Protein AF-A0A257AXF7-F1 (afdb_monomer)

Foldseek 3Di:
DVCCPPPVLVVLLLVLLLLLLLLVCLVVPPRDSNVSSVVLLVVLVVVVVVPCPPLVVLLVVLVVLLLVLLVVLLVLLVPFQFDPVLCCQCVVCVCVPPDPDPVVVVVVVVVVVVVVSQLPPLCLLVLCLVVDDPSVPVVVCSSVVVSVVVVVSVVSSVVSLSRRDHPVCCVVPVSNPSSLSSLCSRPNDVSSNVVSVSSSSNSSSVSSVSVVSSVSVVVVVVVVD

pLDDT: mean 89.78, std 6.51, range [56.91, 97.56]

Mean predicted aligned error: 4.93 Å

Secondary structure (DSSP, 8-state):
-HHIIIIIIHHHHHHHHHHHHHHHTTTSTT--HHHHHHHHHHHHHHHHHT--TTHHHHHHHHHHHHHHHHHHHHHHHHHH---HHHHHHHHHSTTTT---STHHHHHHHHHHHHHHHHTTTGGGGGGGGGGSSSHHHHHHHHHHHHHHHHHHHHHHHHHHHHHHS-HHHHHT-GGG-HHHHHHHHHH-HHHHHHHHHHHHHHHHHHHHHHHHHHHHHHHHHHHH-

Radius of gyration: 19.52 Å; Cα contacts (8 Å, |Δi|>4): 190; chains: 1; bounding box: 54×38×55 Å

Structure (mmCIF, N/CA/C/O backbone):
data_AF-A0A257AXF7-F1
#
_entry.id   AF-A0A257AXF7-F1
#
loop_
_atom_site.group_PDB
_atom_site.id
_atom_site.type_symbol
_atom_site.label_atom_id
_atom_site.label_alt_id
_atom_site.label_comp_id
_atom_site.label_asym_id
_atom_site.label_entity_id
_atom_site.label_seq_id
_atom_site.pdbx_PDB_ins_code
_atom_site.Cartn_x
_atom_site.Cartn_y
_atom_site.Cartn_z
_atom_site.occupancy
_atom_site.B_iso_or_equiv
_atom_site.auth_seq_id
_atom_site.auth_comp_id
_atom_site.auth_asym_id
_atom_site.auth_atom_id
_atom_site.pdbx_PDB_model_num
ATOM 1 N N . GLY A 1 1 ? 1.039 5.576 23.596 1.00 82.38 1 GLY A N 1
ATOM 2 C CA . GLY A 1 1 ? 0.085 6.699 23.621 1.00 82.38 1 GLY A CA 1
ATOM 3 C C . GLY A 1 1 ? 0.589 7.887 22.827 1.00 82.38 1 GLY A C 1
ATOM 4 O O . GLY A 1 1 ? 0.216 8.027 21.673 1.00 82.38 1 GLY A O 1
ATOM 5 N N . TRP A 1 2 ? 1.477 8.702 23.406 1.00 88.94 2 TRP A N 1
ATOM 6 C CA . TRP A 1 2 ? 1.996 9.937 22.788 1.00 88.94 2 TRP A CA 1
ATOM 7 C C . TRP A 1 2 ? 2.600 9.740 21.386 1.00 88.94 2 TRP A C 1
ATOM 9 O O . TRP A 1 2 ? 2.238 10.454 20.455 1.00 88.94 2 TRP A O 1
ATOM 19 N N . THR A 1 3 ? 3.451 8.722 21.207 1.00 90.44 3 THR A N 1
ATOM 20 C CA . THR A 1 3 ? 4.066 8.397 19.905 1.00 90.44 3 THR A CA 1
ATOM 21 C C . THR A 1 3 ? 3.036 7.988 18.856 1.00 90.44 3 THR A C 1
ATOM 23 O O . THR A 1 3 ? 3.140 8.397 17.703 1.00 90.44 3 THR A O 1
ATOM 26 N N . LEU A 1 4 ? 2.019 7.218 19.255 1.00 88.12 4 LEU A N 1
ATOM 27 C CA . LEU A 1 4 ? 0.922 6.836 18.371 1.00 88.12 4 LEU A CA 1
ATOM 28 C C . LEU A 1 4 ? 0.144 8.072 17.906 1.00 88.12 4 LEU A C 1
ATOM 30 O O . LEU A 1 4 ? -0.093 8.213 16.711 1.00 88.12 4 LEU A O 1
ATOM 34 N N . PHE A 1 5 ? -0.182 8.968 18.842 1.00 87.25 5 PHE A N 1
ATOM 35 C CA . PHE A 1 5 ? -0.957 10.180 18.585 1.00 87.25 5 PHE A CA 1
ATOM 36 C C . PHE A 1 5 ? -0.221 11.172 17.679 1.00 87.25 5 PHE A C 1
ATOM 38 O O . PHE A 1 5 ? -0.734 11.551 16.630 1.00 87.25 5 PHE A O 1
ATOM 45 N N . LEU A 1 6 ? 0.994 11.581 18.048 1.00 89.19 6 LEU A N 1
ATOM 46 C CA . LEU A 1 6 ? 1.674 12.693 17.374 1.00 89.19 6 LEU A CA 1
ATOM 47 C C . LEU A 1 6 ? 2.500 12.279 16.162 1.00 89.19 6 LEU A C 1
ATOM 49 O O . LEU A 1 6 ? 2.723 13.105 15.283 1.00 89.19 6 LEU A O 1
ATOM 53 N N . ILE A 1 7 ? 2.970 11.030 16.116 1.00 90.94 7 ILE A N 1
ATOM 54 C CA . ILE A 1 7 ? 3.952 10.603 15.115 1.00 90.94 7 ILE A CA 1
ATOM 55 C C . ILE A 1 7 ? 3.364 9.523 14.219 1.00 90.94 7 ILE A C 1
ATOM 57 O O . ILE A 1 7 ? 3.182 9.758 13.030 1.00 90.94 7 ILE A O 1
ATOM 61 N N . ILE A 1 8 ? 3.054 8.351 14.777 1.00 90.12 8 ILE A N 1
ATOM 62 C CA . ILE A 1 8 ? 2.765 7.154 13.977 1.00 90.12 8 ILE A CA 1
ATOM 63 C C . ILE A 1 8 ? 1.453 7.333 13.218 1.00 90.12 8 ILE A C 1
ATOM 65 O O . ILE A 1 8 ? 1.443 7.364 11.994 1.00 90.12 8 ILE A O 1
ATOM 69 N N . GLN A 1 9 ? 0.336 7.514 13.923 1.00 89.69 9 GLN A N 1
ATOM 70 C CA . GLN A 1 9 ? -0.961 7.538 13.260 1.00 89.69 9 GLN A CA 1
ATOM 71 C C . GLN A 1 9 ? -1.163 8.808 12.433 1.00 89.69 9 GLN A C 1
ATOM 73 O O . GLN A 1 9 ? -1.628 8.730 11.297 1.00 89.69 9 GLN A O 1
ATOM 78 N N . THR A 1 10 ? -0.777 9.964 12.977 1.00 91.62 10 THR A N 1
ATOM 79 C CA . THR A 1 10 ? -0.854 11.245 12.263 1.00 91.62 10 THR A CA 1
ATOM 80 C C . THR A 1 10 ? 0.030 11.239 11.013 1.00 91.62 10 THR A C 1
ATOM 82 O O . THR A 1 10 ? -0.429 11.626 9.937 1.00 91.62 10 THR A O 1
ATOM 85 N N . GLY A 1 11 ? 1.264 10.737 11.120 1.00 92.88 11 GLY A N 1
ATOM 86 C CA . GLY A 1 11 ? 2.194 10.618 9.998 1.00 92.88 11 GLY A CA 1
ATOM 87 C C . GLY A 1 11 ? 1.699 9.657 8.919 1.00 92.88 11 GLY A C 1
ATOM 88 O O . GLY A 1 11 ? 1.669 10.034 7.747 1.00 92.88 11 GLY A O 1
ATOM 89 N N . THR A 1 12 ? 1.240 8.458 9.293 1.00 92.75 12 THR A N 1
ATOM 90 C CA . THR A 1 12 ? 0.721 7.473 8.330 1.00 92.75 12 THR A CA 1
ATOM 91 C C . THR A 1 12 ? -0.531 7.993 7.619 1.00 92.75 12 THR A C 1
ATOM 93 O O . THR A 1 12 ? -0.619 7.907 6.394 1.00 92.75 12 THR A O 1
ATOM 96 N N . ILE A 1 13 ? -1.471 8.615 8.340 1.00 93.75 13 ILE A N 1
ATOM 97 C CA . ILE A 1 13 ? -2.665 9.231 7.740 1.00 93.75 13 ILE A CA 1
ATOM 98 C C . ILE A 1 13 ? -2.277 10.331 6.738 1.00 93.75 13 ILE A C 1
ATOM 100 O O . ILE A 1 13 ? -2.795 10.349 5.619 1.00 93.75 13 ILE A O 1
ATOM 104 N N . ALA A 1 14 ? -1.345 11.215 7.104 1.00 95.06 14 ALA A N 1
ATOM 105 C CA . ALA A 1 14 ? -0.886 12.287 6.226 1.00 95.06 14 ALA A CA 1
ATOM 106 C C . ALA A 1 14 ? -0.179 11.746 4.972 1.00 95.06 14 ALA A C 1
ATOM 108 O O . ALA A 1 14 ? -0.471 12.192 3.863 1.00 95.06 14 ALA A O 1
ATOM 109 N N . ALA A 1 15 ? 0.702 10.755 5.125 1.00 94.06 15 ALA A N 1
ATOM 110 C CA . ALA A 1 15 ? 1.411 10.130 4.011 1.00 94.06 15 ALA A CA 1
ATOM 111 C C . ALA A 1 15 ? 0.447 9.466 3.012 1.00 94.06 15 ALA A C 1
ATOM 113 O O . ALA A 1 15 ? 0.580 9.651 1.801 1.00 94.06 15 ALA A O 1
ATOM 114 N N . VAL A 1 16 ? -0.573 8.754 3.502 1.00 94.62 16 VAL A N 1
ATOM 115 C CA . VAL A 1 16 ? -1.594 8.131 2.643 1.00 94.62 16 VAL A CA 1
ATOM 116 C C . VAL A 1 16 ? -2.474 9.186 1.954 1.00 94.62 16 VAL A C 1
ATOM 118 O O . VAL A 1 16 ? -2.828 9.013 0.787 1.00 94.62 16 VAL A O 1
ATOM 121 N N . ALA A 1 17 ? -2.785 10.305 2.615 1.00 96.25 17 ALA A N 1
ATOM 122 C CA . ALA A 1 17 ? -3.508 11.417 1.989 1.00 96.25 17 ALA A CA 1
ATOM 123 C C . ALA A 1 17 ? -2.684 12.118 0.890 1.00 96.25 17 ALA A C 1
ATOM 125 O O . ALA A 1 17 ? -3.231 12.503 -0.143 1.00 96.25 17 ALA A O 1
ATOM 126 N N . VAL A 1 18 ? -1.363 12.236 1.061 1.00 95.31 18 VAL A N 1
ATOM 127 C CA . VAL A 1 18 ? -0.462 12.711 -0.005 1.00 95.31 18 VAL A CA 1
ATOM 128 C C . VAL A 1 18 ? -0.439 11.727 -1.172 1.00 95.31 18 VAL A C 1
ATOM 130 O O . VAL A 1 18 ? -0.512 12.155 -2.323 1.00 95.31 18 VAL A O 1
ATOM 133 N N . ALA A 1 19 ? -0.415 10.416 -0.904 1.00 93.50 19 ALA A N 1
ATOM 134 C CA . ALA A 1 19 ? -0.524 9.415 -1.961 1.00 93.50 19 ALA A CA 1
ATOM 135 C C . ALA A 1 19 ? -1.821 9.601 -2.767 1.00 93.50 19 ALA A C 1
ATOM 137 O O . ALA A 1 19 ? -1.757 9.679 -3.991 1.00 93.50 19 ALA A O 1
ATOM 138 N N . PHE A 1 20 ? -2.975 9.783 -2.109 1.00 95.31 20 PHE A N 1
ATOM 139 C CA . PHE A 1 20 ? -4.235 10.109 -2.794 1.00 95.31 20 PHE A CA 1
ATOM 140 C C . PHE A 1 20 ? -4.073 11.296 -3.758 1.00 95.31 20 PHE A C 1
ATOM 142 O O . PHE A 1 20 ? -4.480 11.214 -4.917 1.00 95.31 20 PHE A O 1
ATOM 149 N N . ALA A 1 21 ? -3.435 12.380 -3.307 1.00 95.00 21 ALA A N 1
ATOM 150 C CA . ALA A 1 21 ? -3.223 13.571 -4.124 1.00 95.00 21 ALA A CA 1
ATOM 151 C C . ALA A 1 21 ? -2.294 13.318 -5.331 1.00 95.00 21 ALA A C 1
ATOM 153 O O . ALA A 1 21 ? -2.602 13.762 -6.439 1.00 95.00 21 ALA A O 1
ATOM 154 N N . LYS A 1 22 ? -1.216 12.538 -5.159 1.00 92.38 22 LYS A N 1
ATOM 155 C CA . LYS A 1 22 ? -0.323 12.121 -6.259 1.00 92.38 22 LYS A CA 1
ATOM 156 C C . LYS A 1 22 ? -1.050 11.311 -7.342 1.00 92.38 22 LYS A C 1
ATOM 158 O O . LYS A 1 22 ? -0.727 11.420 -8.529 1.00 92.38 22 LYS A O 1
ATOM 163 N N . PHE A 1 23 ? -2.034 10.493 -6.960 1.00 93.50 23 PHE A N 1
ATOM 164 C CA . PHE A 1 23 ? -2.853 9.742 -7.919 1.00 93.50 23 PHE A CA 1
ATOM 165 C C . PHE A 1 23 ? -3.966 10.593 -8.543 1.00 93.50 23 PHE A C 1
ATOM 167 O O . PHE A 1 23 ? -4.236 10.435 -9.732 1.00 93.50 23 PHE A O 1
ATOM 174 N N . LEU A 1 24 ? -4.529 11.567 -7.815 1.00 94.44 24 LEU A N 1
ATOM 175 C CA . LEU A 1 24 ? -5.458 12.550 -8.389 1.00 94.44 24 LEU A CA 1
ATOM 176 C C . LEU A 1 24 ? -4.817 13.339 -9.540 1.00 94.44 24 LEU A C 1
ATOM 178 O O . LEU A 1 24 ? -5.499 13.662 -10.512 1.00 94.44 24 LEU A O 1
ATOM 182 N N . ALA A 1 25 ? -3.506 13.584 -9.477 1.00 91.62 25 ALA A N 1
ATOM 183 C CA . ALA A 1 25 ? -2.767 14.281 -10.526 1.00 91.62 25 ALA A CA 1
ATOM 184 C C . ALA A 1 25 ? -2.792 13.577 -11.902 1.00 91.62 25 ALA A C 1
ATOM 186 O O . ALA A 1 25 ? -2.462 14.212 -12.900 1.00 91.62 25 ALA A O 1
ATOM 187 N N . VAL A 1 26 ? -3.201 12.298 -11.990 1.00 90.88 26 VAL A N 1
ATOM 188 C CA . VAL A 1 26 ? -3.501 11.640 -13.284 1.00 90.88 26 VAL A CA 1
ATOM 189 C C . VAL A 1 26 ? -4.700 12.292 -13.977 1.00 90.88 26 VAL A C 1
ATOM 191 O O . VAL A 1 26 ? -4.694 12.469 -15.190 1.00 90.88 26 VAL A O 1
ATOM 194 N N . PHE A 1 27 ? -5.728 12.659 -13.212 1.00 93.50 27 PHE A N 1
ATOM 195 C CA . PHE A 1 27 ? -6.973 13.235 -13.728 1.00 93.50 27 PHE A CA 1
ATOM 196 C C . PHE A 1 27 ? -6.948 14.758 -13.761 1.00 93.50 27 PHE A C 1
ATOM 198 O O . PHE A 1 27 ? -7.593 15.374 -14.606 1.00 93.50 27 PHE A O 1
ATOM 205 N N . TRP A 1 28 ? -6.202 15.361 -12.838 1.00 93.75 28 TRP A N 1
ATOM 206 C CA . TRP A 1 28 ? -6.020 16.800 -12.752 1.00 93.75 28 TRP A CA 1
ATOM 207 C C . TRP A 1 28 ? -4.525 17.140 -12.698 1.00 93.75 28 TRP A C 1
ATOM 209 O O . TRP A 1 28 ? -3.967 17.345 -11.615 1.00 93.75 28 TRP A O 1
ATOM 219 N N . PRO A 1 29 ? -3.855 17.208 -13.864 1.00 90.56 29 PRO A N 1
ATOM 220 C CA . PRO A 1 29 ? -2.463 17.631 -13.936 1.00 90.56 29 PRO A CA 1
ATOM 221 C C . PRO A 1 29 ? -2.284 19.021 -13.312 1.00 90.56 29 PRO A C 1
ATOM 223 O O . PRO A 1 29 ? -3.005 19.959 -13.650 1.00 90.56 29 PRO A O 1
ATOM 226 N N . GLY A 1 30 ? -1.336 19.151 -12.382 1.00 88.81 30 GLY A N 1
ATOM 227 C CA . GLY A 1 30 ? -1.092 20.395 -11.642 1.00 88.81 30 GLY A CA 1
ATOM 228 C C . GLY A 1 30 ? -1.929 20.573 -10.370 1.00 88.81 30 GLY A C 1
ATOM 229 O O . GLY A 1 30 ? -1.828 21.622 -9.733 1.00 88.81 30 GLY A O 1
ATOM 230 N N . ALA A 1 31 ? -2.725 19.574 -9.967 1.00 91.19 31 ALA A N 1
ATOM 231 C CA . ALA A 1 31 ? -3.412 19.596 -8.679 1.00 91.19 31 ALA A CA 1
ATOM 232 C C . ALA A 1 31 ? -2.405 19.795 -7.525 1.00 91.19 31 ALA A C 1
ATOM 234 O O . ALA A 1 31 ? -1.414 19.063 -7.436 1.00 91.19 31 ALA A O 1
ATOM 235 N N . PRO A 1 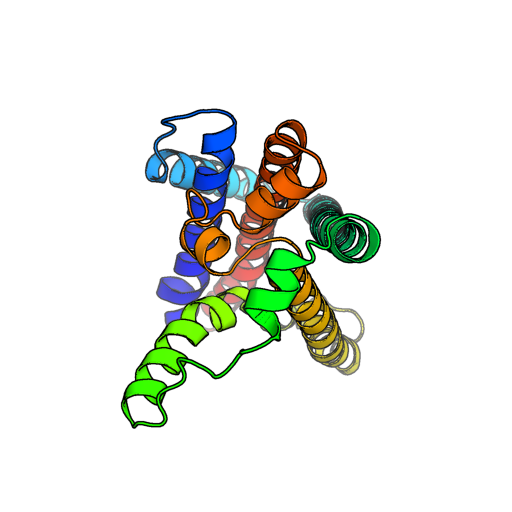32 ? -2.632 20.763 -6.621 1.00 93.62 32 PRO A N 1
ATOM 236 C CA . PRO A 1 32 ? -1.686 21.042 -5.554 1.00 93.62 32 PRO A CA 1
ATOM 237 C C . PRO A 1 32 ? -1.769 19.943 -4.484 1.00 93.62 32 PRO A C 1
ATOM 239 O O . PRO A 1 32 ? -2.764 19.830 -3.767 1.00 93.62 32 PRO A O 1
ATOM 242 N N . GLU A 1 33 ? -0.705 19.142 -4.358 1.00 92.50 33 GLU A N 1
ATOM 243 C CA . GLU A 1 33 ? -0.708 17.918 -3.543 1.00 92.50 33 GLU A CA 1
ATOM 244 C C . GLU A 1 33 ? -1.124 18.155 -2.083 1.00 92.50 33 GLU A C 1
ATOM 246 O O . GLU A 1 33 ? -2.011 17.479 -1.561 1.00 92.50 33 GLU A O 1
ATOM 251 N N . LYS A 1 34 ? -0.512 19.148 -1.418 1.00 94.81 34 LYS A N 1
ATOM 252 C CA . LYS A 1 34 ? -0.760 19.432 0.006 1.00 94.81 34 LYS A CA 1
ATOM 253 C C . LYS A 1 34 ? -2.194 19.924 0.271 1.00 94.81 34 LYS A C 1
ATOM 255 O O . LYS A 1 34 ? -2.843 19.336 1.134 1.00 94.81 34 LYS A O 1
ATOM 260 N N . PRO A 1 35 ? -2.730 20.942 -0.437 1.00 96.81 35 PRO A N 1
ATOM 261 C CA . PRO A 1 35 ? -4.129 21.342 -0.280 1.00 96.81 35 PRO A CA 1
ATOM 262 C C . PRO A 1 35 ? -5.127 20.212 -0.533 1.00 96.81 35 PRO A C 1
ATOM 264 O O . PRO A 1 35 ? -6.084 20.082 0.225 1.00 96.81 35 PRO A O 1
ATOM 267 N N . VAL A 1 36 ? -4.897 19.372 -1.549 1.00 96.88 36 VAL A N 1
ATOM 268 C CA . VAL A 1 36 ? -5.764 18.217 -1.831 1.00 96.88 36 VAL A CA 1
ATOM 269 C C . VAL A 1 36 ? -5.737 17.224 -0.671 1.00 96.88 36 VAL A C 1
ATOM 271 O O . VAL A 1 36 ? -6.796 16.815 -0.196 1.00 96.88 36 VAL A O 1
ATOM 274 N N . ALA A 1 37 ? -4.548 16.871 -0.174 1.00 96.56 37 ALA A N 1
ATOM 275 C CA . ALA A 1 37 ? -4.411 15.978 0.972 1.00 96.56 37 ALA A CA 1
ATOM 276 C C . ALA A 1 37 ? -5.138 16.536 2.210 1.00 96.56 37 ALA A C 1
ATOM 278 O O . ALA A 1 37 ? -5.917 15.824 2.839 1.00 96.56 37 ALA A O 1
ATOM 279 N N . ILE A 1 38 ? -4.959 17.827 2.519 1.00 96.94 38 ILE A N 1
ATOM 280 C CA . ILE A 1 38 ? -5.648 18.502 3.632 1.00 96.94 38 ILE A CA 1
ATOM 281 C C . ILE A 1 38 ? -7.168 18.464 3.441 1.00 96.94 38 ILE A C 1
ATOM 283 O O . ILE A 1 38 ? -7.890 18.142 4.383 1.00 96.94 38 ILE A O 1
ATOM 287 N N . ALA A 1 39 ? -7.663 18.746 2.234 1.00 96.56 39 ALA A N 1
ATOM 288 C CA . ALA A 1 39 ? -9.092 18.727 1.939 1.00 96.56 39 ALA A CA 1
ATOM 289 C C . ALA A 1 39 ? -9.710 17.339 2.173 1.00 96.56 39 ALA A C 1
ATOM 291 O O . ALA A 1 39 ? -10.776 17.242 2.778 1.00 96.56 39 ALA A O 1
ATOM 292 N N . VAL A 1 40 ? -9.022 16.266 1.765 1.00 94.81 40 VAL A N 1
ATOM 293 C CA . VAL A 1 40 ? -9.455 14.881 2.024 1.00 94.81 40 VAL A CA 1
ATOM 294 C C . VAL A 1 40 ? -9.522 14.592 3.522 1.00 94.81 40 VAL A C 1
ATOM 296 O O . VAL A 1 40 ? -10.507 14.020 3.988 1.00 94.81 40 VAL A O 1
ATOM 299 N N . LEU A 1 41 ? -8.511 15.013 4.288 1.00 94.88 41 LEU A N 1
ATOM 300 C CA . LEU A 1 41 ? -8.485 14.820 5.740 1.00 94.88 41 LEU A CA 1
ATOM 301 C C . LEU A 1 41 ? -9.621 15.572 6.440 1.00 94.88 41 LEU A C 1
ATOM 303 O O . LEU A 1 41 ? -10.308 14.991 7.277 1.00 94.88 41 LEU A O 1
ATOM 307 N N . VAL A 1 42 ? -9.855 16.836 6.077 1.00 95.12 42 VAL A N 1
ATOM 308 C CA . VAL A 1 42 ? -10.943 17.654 6.636 1.00 95.12 42 VAL A CA 1
ATOM 309 C C . VAL A 1 42 ? -12.306 17.062 6.286 1.00 95.12 42 VAL A C 1
ATOM 311 O O . VAL A 1 42 ? -13.164 16.951 7.161 1.00 95.12 42 VAL A O 1
ATOM 314 N N . LEU A 1 43 ? -12.499 16.634 5.035 1.00 92.25 43 LEU A N 1
ATOM 315 C CA . LEU A 1 43 ? -13.728 15.980 4.593 1.00 92.25 43 LEU A CA 1
ATOM 316 C C . LEU A 1 43 ? -13.995 14.710 5.403 1.00 92.25 43 LEU A C 1
ATOM 318 O O . LEU A 1 43 ? -15.089 14.541 5.938 1.00 92.25 43 LEU A O 1
ATOM 322 N N . LEU A 1 44 ? -12.999 13.830 5.525 1.00 89.75 44 LEU A N 1
ATOM 323 C CA . LEU A 1 44 ? -13.139 12.587 6.278 1.00 89.75 44 LEU A CA 1
ATOM 324 C C . LEU A 1 44 ? -13.368 12.845 7.766 1.00 89.75 44 LEU A C 1
ATOM 326 O O . LEU A 1 44 ? -14.211 12.180 8.362 1.00 89.75 44 LEU A O 1
ATOM 330 N N . ALA A 1 45 ? -12.682 13.817 8.367 1.00 89.56 45 ALA A N 1
ATOM 331 C CA . ALA A 1 45 ? -12.924 14.204 9.753 1.00 89.56 45 ALA A CA 1
ATOM 332 C C . ALA A 1 45 ? -14.369 14.691 9.951 1.00 89.56 45 ALA A C 1
ATOM 334 O O . ALA A 1 45 ? -15.057 14.244 10.871 1.00 89.56 45 ALA A O 1
ATOM 335 N N . TRP A 1 46 ? -14.860 15.542 9.046 1.00 89.50 46 TRP A N 1
ATOM 336 C CA . TRP A 1 46 ? -16.232 16.038 9.075 1.00 89.50 46 TRP A CA 1
ATOM 337 C C . TRP A 1 46 ? -17.255 14.904 8.935 1.00 89.50 46 TRP A C 1
ATOM 339 O O . TRP A 1 46 ? -18.148 14.789 9.775 1.00 89.50 46 TRP A O 1
ATOM 349 N N . VAL A 1 47 ? -17.099 14.016 7.945 1.00 85.94 47 VAL A N 1
ATOM 350 C CA . VAL A 1 47 ? -17.985 12.851 7.756 1.00 85.94 47 VAL A CA 1
ATOM 351 C C . VAL A 1 47 ? -17.986 11.963 9.002 1.00 85.94 47 VAL A C 1
ATOM 353 O O . VAL A 1 47 ? -19.053 11.614 9.508 1.00 85.94 47 VAL A O 1
ATOM 356 N N . ASN A 1 48 ? -16.806 11.643 9.539 1.00 85.62 48 ASN A N 1
ATOM 357 C CA . ASN A 1 48 ? -16.685 10.755 10.693 1.00 85.62 48 ASN A CA 1
ATOM 358 C C . ASN A 1 48 ? -17.285 11.353 11.977 1.00 85.62 48 ASN A C 1
ATOM 360 O O . ASN A 1 48 ? -17.841 10.615 12.791 1.00 85.62 48 ASN A O 1
ATOM 364 N N . SER A 1 49 ? -17.258 12.680 12.140 1.00 84.44 49 SER A N 1
ATOM 365 C CA . SER A 1 49 ? -17.862 13.358 13.298 1.00 84.44 49 SER A CA 1
ATOM 366 C C . SER A 1 49 ? -19.396 13.330 13.329 1.00 84.44 49 SER A C 1
ATOM 368 O O . SER A 1 49 ? -19.982 13.510 14.394 1.00 84.44 49 SER A O 1
ATOM 370 N N . ARG A 1 50 ? -20.068 13.067 12.198 1.00 80.44 50 ARG A N 1
ATOM 371 C CA . ARG A 1 50 ? -21.542 13.001 12.119 1.00 80.44 50 ARG A CA 1
ATOM 372 C C . ARG A 1 50 ? -22.137 11.622 12.422 1.00 80.44 50 ARG A C 1
ATOM 374 O O . ARG A 1 50 ? -23.351 11.458 12.347 1.00 80.44 50 ARG A O 1
ATOM 381 N N . GLY A 1 51 ? -21.303 10.661 12.819 1.00 67.50 51 GLY A N 1
ATOM 382 C CA . GLY A 1 51 ? -21.723 9.317 13.207 1.00 67.50 51 GLY A CA 1
ATOM 383 C C . GLY A 1 51 ? -21.801 8.374 12.010 1.00 67.50 51 GLY A C 1
ATOM 384 O O . GLY A 1 51 ? -22.671 8.490 11.150 1.00 67.50 51 GLY A O 1
ATOM 385 N N . VAL A 1 52 ? -20.894 7.398 11.965 1.00 61.31 52 VAL A N 1
ATOM 386 C CA . VAL A 1 52 ? -20.788 6.454 10.846 1.00 61.31 52 VAL A CA 1
ATOM 387 C C . VAL A 1 52 ? -21.344 5.098 11.269 1.00 61.31 52 VAL A C 1
ATOM 389 O O . VAL A 1 52 ? -20.610 4.209 11.695 1.00 61.31 52 VAL A O 1
ATOM 392 N N . ARG A 1 53 ? -22.666 4.931 11.150 1.00 56.91 53 ARG A N 1
ATOM 393 C CA . ARG A 1 53 ? -23.332 3.627 11.338 1.00 56.91 53 ARG A CA 1
ATOM 394 C C . ARG A 1 53 ? -22.968 2.613 10.237 1.00 56.91 53 ARG A C 1
ATOM 396 O O . ARG A 1 53 ? -22.996 1.417 10.487 1.00 56.91 53 ARG A O 1
ATOM 403 N N . GLU A 1 54 ? -22.535 3.095 9.071 1.00 59.41 54 GLU A N 1
ATOM 404 C CA . GLU A 1 54 ? -22.264 2.301 7.856 1.00 59.41 54 GLU A CA 1
ATOM 405 C C . GLU A 1 54 ? -20.771 1.973 7.622 1.00 59.41 54 GLU A C 1
ATOM 407 O O . GLU A 1 54 ? -20.382 1.464 6.568 1.00 59.41 54 GLU A O 1
ATOM 412 N N . GLY A 1 55 ? -19.896 2.265 8.592 1.00 64.31 55 GLY A N 1
ATOM 413 C CA . GLY A 1 55 ? -18.443 2.272 8.373 1.00 64.31 55 GLY A CA 1
ATOM 414 C C . GLY A 1 55 ? -17.863 0.901 8.019 1.00 64.31 55 GLY A C 1
ATOM 415 O O . GLY A 1 55 ? -16.960 0.809 7.191 1.00 64.31 55 GLY A O 1
ATOM 416 N N . ALA A 1 56 ? -18.410 -0.175 8.592 1.00 68.25 56 ALA A N 1
ATOM 417 C CA . ALA A 1 56 ? -17.914 -1.534 8.375 1.00 68.25 56 ALA A CA 1
ATOM 418 C C . ALA A 1 56 ? -18.187 -2.052 6.952 1.00 68.25 56 ALA A C 1
ATOM 420 O O . ALA A 1 56 ? -17.308 -2.657 6.340 1.00 68.25 56 ALA A O 1
ATOM 421 N N . ALA A 1 57 ? -19.379 -1.793 6.401 1.00 69.81 57 ALA A N 1
ATOM 422 C CA . ALA A 1 57 ? -19.737 -2.230 5.051 1.00 69.81 57 ALA A CA 1
ATOM 423 C C . ALA A 1 57 ? -18.881 -1.515 3.999 1.00 69.81 57 ALA A C 1
ATOM 425 O O . ALA A 1 57 ? -18.267 -2.157 3.146 1.00 69.81 57 ALA A O 1
ATOM 426 N N . VAL A 1 58 ? -18.761 -0.192 4.127 1.00 73.75 58 VAL A N 1
ATOM 427 C CA . VAL A 1 58 ? -17.930 0.641 3.250 1.00 73.75 58 VAL A CA 1
ATOM 428 C C . VAL A 1 58 ? -16.457 0.216 3.324 1.00 73.75 58 VAL A C 1
ATOM 430 O O . VAL A 1 58 ? -15.813 0.023 2.292 1.00 73.75 58 VAL A O 1
ATOM 433 N N . GLN A 1 59 ? -15.931 -0.021 4.530 1.00 77.25 59 GLN A N 1
ATOM 434 C CA . GLN A 1 59 ? -14.553 -0.477 4.720 1.00 77.25 59 GLN A CA 1
ATOM 435 C C . GLN A 1 59 ? -14.294 -1.850 4.087 1.00 77.25 59 GLN A C 1
ATOM 437 O O . GLN A 1 59 ? -13.236 -2.058 3.483 1.00 77.25 59 GLN A O 1
ATOM 442 N N . ASN A 1 60 ? -15.245 -2.781 4.198 1.00 80.94 60 ASN A N 1
ATOM 443 C CA . ASN A 1 60 ? -15.129 -4.106 3.594 1.00 80.94 60 ASN A CA 1
ATOM 444 C C . ASN A 1 60 ? -15.102 -4.018 2.069 1.00 80.94 60 ASN A C 1
ATOM 446 O O . ASN A 1 60 ? -14.237 -4.631 1.446 1.00 80.94 60 ASN A O 1
ATOM 450 N N . VAL A 1 61 ? -15.982 -3.206 1.472 1.00 82.06 61 VAL A N 1
ATOM 451 C CA . VAL A 1 61 ? -15.992 -2.977 0.020 1.00 82.06 61 VAL A CA 1
ATOM 452 C C . VAL A 1 61 ? -14.657 -2.395 -0.440 1.00 82.06 61 VAL A C 1
ATOM 454 O O . VAL A 1 61 ? -14.049 -2.936 -1.360 1.00 82.06 61 VAL A O 1
ATOM 457 N N . PHE A 1 62 ? -14.141 -1.360 0.231 1.00 82.12 62 PHE A N 1
ATOM 458 C CA . PHE A 1 62 ? -12.838 -0.782 -0.116 1.00 82.12 62 PHE A CA 1
ATOM 459 C C . PHE A 1 62 ? -11.686 -1.773 0.039 1.00 82.12 62 PHE A C 1
ATOM 461 O O . PHE A 1 62 ? -10.761 -1.769 -0.772 1.00 82.12 62 PHE A O 1
ATOM 468 N N . THR A 1 63 ? -11.738 -2.636 1.054 1.00 85.12 63 THR A N 1
ATOM 469 C CA . THR A 1 63 ? -10.700 -3.643 1.295 1.00 85.12 63 THR A CA 1
ATOM 470 C C . THR A 1 63 ? -10.704 -4.723 0.224 1.00 85.12 63 THR A C 1
ATOM 472 O O . THR A 1 63 ? -9.656 -5.020 -0.343 1.00 85.12 63 THR A O 1
ATOM 475 N N . LEU A 1 64 ? -11.876 -5.251 -0.122 1.00 87.50 64 LEU A N 1
ATOM 476 C CA . LEU A 1 64 ? -12.000 -6.228 -1.198 1.00 87.50 64 LEU A CA 1
ATOM 477 C C . LEU A 1 64 ? -11.613 -5.624 -2.550 1.00 87.50 64 LEU A C 1
ATOM 479 O O . LEU A 1 64 ? -10.861 -6.247 -3.293 1.00 87.50 64 LEU A O 1
ATOM 483 N N . ALA A 1 65 ? -12.057 -4.399 -2.844 1.00 86.25 65 ALA A N 1
ATOM 484 C CA . ALA A 1 65 ? -11.754 -3.720 -4.099 1.00 86.25 65 ALA A CA 1
ATOM 485 C C . ALA A 1 65 ? -10.246 -3.500 -4.294 1.00 86.25 65 ALA A C 1
ATOM 487 O O . ALA A 1 65 ? -9.714 -3.842 -5.349 1.00 86.25 65 ALA A O 1
ATOM 488 N N . LYS A 1 66 ? -9.532 -2.984 -3.280 1.00 86.94 66 LYS A N 1
ATOM 489 C CA . LYS A 1 66 ? -8.081 -2.747 -3.397 1.00 86.94 66 LYS A CA 1
ATOM 490 C C . LYS A 1 66 ? -7.283 -4.046 -3.505 1.00 86.94 66 LYS A C 1
ATOM 492 O O . LYS A 1 66 ? -6.347 -4.117 -4.298 1.00 86.94 66 LYS A O 1
ATOM 497 N N . THR A 1 67 ? -7.670 -5.084 -2.761 1.00 90.81 67 THR A N 1
ATOM 498 C CA . THR A 1 67 ? -7.012 -6.393 -2.844 1.00 90.81 67 THR A CA 1
ATOM 499 C C . THR A 1 67 ? -7.272 -7.046 -4.198 1.00 90.81 67 THR A C 1
ATOM 501 O O . THR A 1 67 ? -6.338 -7.554 -4.809 1.00 90.81 67 THR A O 1
ATOM 504 N N . ALA A 1 68 ? -8.500 -6.973 -4.718 1.00 91.31 68 ALA A N 1
ATOM 505 C CA . ALA A 1 68 ? -8.835 -7.480 -6.046 1.00 91.31 68 ALA A CA 1
ATOM 506 C C . ALA A 1 68 ? -8.086 -6.734 -7.159 1.00 91.31 68 ALA A C 1
ATOM 508 O O . ALA A 1 68 ? -7.573 -7.377 -8.069 1.00 91.31 68 ALA A O 1
ATOM 509 N N . ALA A 1 69 ? -7.963 -5.405 -7.074 1.00 90.88 69 ALA A N 1
ATOM 510 C CA . ALA A 1 69 ? -7.192 -4.617 -8.036 1.00 90.88 69 ALA A CA 1
ATOM 511 C C . ALA A 1 69 ? -5.712 -5.038 -8.063 1.00 90.88 69 ALA A C 1
ATOM 513 O O . ALA A 1 69 ? -5.138 -5.219 -9.137 1.00 90.88 69 ALA A O 1
ATOM 514 N N . LEU A 1 70 ? -5.110 -5.255 -6.888 1.00 92.62 70 LEU A N 1
ATOM 515 C CA . LEU A 1 70 ? -3.717 -5.687 -6.782 1.00 92.62 70 LEU A CA 1
ATOM 516 C C . LEU A 1 70 ? -3.519 -7.129 -7.270 1.00 92.62 70 LEU A C 1
ATOM 518 O O . LEU A 1 70 ? -2.588 -7.394 -8.024 1.00 92.62 70 LEU A O 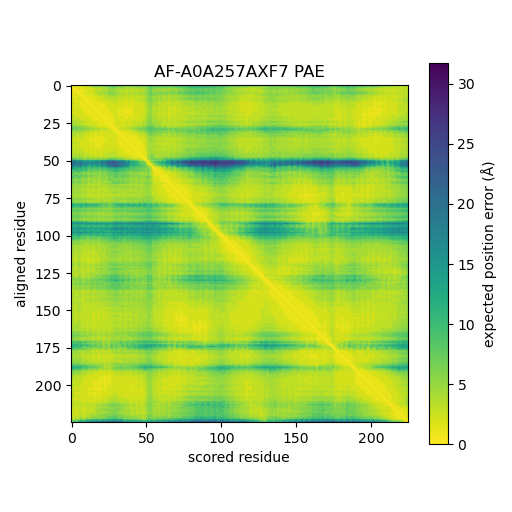1
ATOM 522 N N . LEU A 1 71 ? -4.416 -8.050 -6.905 1.00 95.19 71 LEU A N 1
ATOM 523 C CA . LEU A 1 71 ? -4.399 -9.422 -7.421 1.00 95.19 71 LEU A CA 1
ATOM 524 C C . LEU A 1 71 ? -4.597 -9.454 -8.941 1.00 95.19 71 LEU A C 1
ATOM 526 O O . LEU A 1 71 ? -3.898 -10.191 -9.628 1.00 95.19 71 LEU A O 1
ATOM 530 N N . GLY A 1 72 ? -5.494 -8.625 -9.477 1.00 93.94 72 GLY A N 1
ATOM 531 C CA . GLY A 1 72 ? -5.692 -8.469 -10.915 1.00 93.94 72 GLY A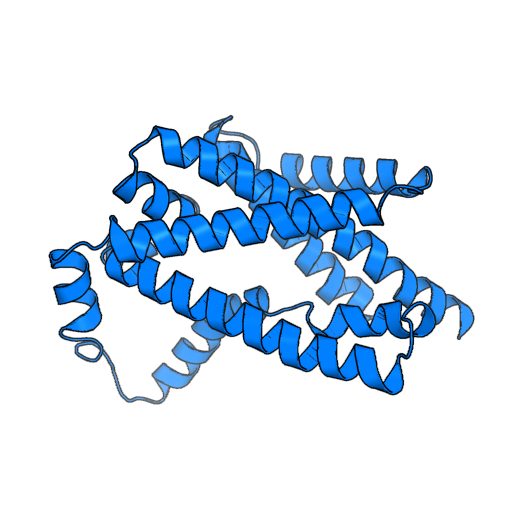 CA 1
ATOM 532 C C . GLY A 1 72 ? -4.418 -8.007 -11.617 1.00 93.94 72 GLY A C 1
ATOM 533 O O . GLY A 1 72 ? -4.015 -8.617 -12.603 1.00 93.94 72 GLY A O 1
ATOM 534 N N . LEU A 1 73 ? -3.734 -6.994 -11.074 1.00 94.00 73 LEU A N 1
ATOM 535 C CA . LEU A 1 73 ? -2.441 -6.538 -11.593 1.00 94.00 73 LEU A CA 1
ATOM 536 C C . LEU A 1 73 ? -1.384 -7.651 -11.561 1.00 94.00 73 LEU A C 1
ATOM 538 O O . LEU A 1 73 ? -0.657 -7.825 -12.536 1.00 94.00 73 LEU A O 1
ATOM 542 N N . ILE A 1 74 ? -1.322 -8.422 -10.470 1.00 96.62 74 ILE A N 1
ATOM 543 C CA . ILE A 1 74 ? -0.392 -9.551 -10.335 1.00 96.62 74 ILE A CA 1
ATOM 544 C C . ILE A 1 74 ? -0.667 -10.608 -11.410 1.00 96.62 74 ILE A C 1
ATOM 546 O O . ILE A 1 74 ? 0.249 -11.021 -12.117 1.00 96.62 74 ILE A O 1
ATOM 550 N N . LEU A 1 75 ? -1.925 -11.026 -11.566 1.00 96.19 75 LEU A N 1
ATOM 551 C CA . LEU A 1 75 ? -2.313 -12.035 -12.552 1.00 96.19 75 LEU A CA 1
ATOM 552 C C . LEU A 1 75 ? -2.030 -11.558 -13.980 1.00 96.19 75 LEU A C 1
ATOM 554 O O . LEU A 1 75 ? -1.442 -12.298 -14.767 1.00 96.19 75 LEU A O 1
ATOM 558 N N . LEU A 1 76 ? -2.378 -10.310 -14.302 1.00 94.44 76 LEU A N 1
ATOM 559 C CA . LEU A 1 76 ? -2.064 -9.708 -15.598 1.00 94.44 76 LEU A CA 1
ATOM 560 C C . LEU A 1 76 ? -0.555 -9.675 -15.851 1.00 94.44 76 LEU A C 1
ATOM 562 O O . LEU A 1 76 ? -0.113 -10.024 -16.940 1.00 94.44 76 LEU A O 1
ATOM 566 N N . GLY A 1 77 ? 0.241 -9.322 -14.844 1.00 94.31 77 GLY A N 1
ATOM 567 C CA . GLY A 1 77 ? 1.697 -9.331 -14.931 1.00 94.31 77 GLY A CA 1
ATOM 568 C C . GLY A 1 77 ? 2.287 -10.714 -15.194 1.00 94.31 77 GLY A C 1
ATOM 569 O O . GLY A 1 77 ? 3.134 -10.858 -16.073 1.00 94.31 77 GLY A O 1
ATOM 570 N N . ILE A 1 78 ? 1.812 -11.737 -14.475 1.00 94.38 78 ILE A N 1
ATOM 571 C CA . ILE A 1 78 ? 2.287 -13.122 -14.613 1.00 94.38 78 ILE A CA 1
ATOM 572 C C . ILE A 1 78 ? 1.934 -13.700 -15.988 1.00 94.38 78 ILE A C 1
ATOM 574 O O . ILE A 1 78 ? 2.790 -14.314 -16.623 1.00 94.38 78 ILE A O 1
ATOM 578 N N . PHE A 1 79 ? 0.690 -13.522 -16.440 1.00 93.94 79 PHE A N 1
ATOM 579 C CA . PHE A 1 79 ? 0.175 -14.215 -17.627 1.00 93.94 79 PHE A CA 1
ATOM 580 C C . PHE A 1 79 ? 0.252 -13.405 -18.924 1.00 93.94 79 PHE A C 1
ATOM 582 O O . PHE A 1 79 ? 0.222 -14.001 -19.997 1.00 93.94 79 PHE A O 1
ATOM 589 N N . GLY A 1 80 ? 0.344 -12.076 -18.853 1.00 88.50 80 GLY A N 1
ATOM 590 C CA . GLY A 1 80 ? 0.292 -11.211 -20.038 1.00 88.50 80 GLY A CA 1
ATOM 591 C C . GLY A 1 80 ? 1.266 -10.034 -20.041 1.00 88.50 80 GLY A C 1
ATOM 592 O O . GLY A 1 80 ? 1.408 -9.388 -21.071 1.00 88.50 80 GLY A O 1
ATOM 593 N N . GLY A 1 81 ? 1.940 -9.746 -18.925 1.00 89.75 81 GLY A N 1
ATOM 594 C CA . GLY A 1 81 ? 2.810 -8.576 -18.791 1.00 89.75 81 GLY A CA 1
ATOM 595 C C . GLY A 1 81 ? 4.307 -8.860 -18.843 1.00 89.75 81 GLY A C 1
ATOM 596 O O . GLY A 1 81 ? 5.104 -7.926 -18.793 1.00 89.75 81 GLY A O 1
ATOM 597 N N . ARG A 1 82 ? 4.711 -10.132 -18.904 1.00 93.12 82 ARG A N 1
ATOM 598 C CA . ARG A 1 82 ? 6.120 -10.515 -18.800 1.00 93.12 82 ARG A CA 1
ATOM 599 C C . ARG A 1 82 ? 6.923 -9.977 -19.985 1.00 93.12 82 ARG A C 1
ATOM 601 O O . ARG A 1 82 ? 6.700 -10.364 -21.128 1.00 93.12 82 ARG A O 1
ATOM 608 N N . ASN A 1 83 ? 7.910 -9.143 -19.686 1.00 94.00 83 ASN A N 1
ATOM 609 C CA . ASN A 1 83 ? 8.834 -8.581 -20.656 1.00 94.00 83 ASN A CA 1
ATOM 610 C C . ASN A 1 83 ? 10.170 -9.338 -20.577 1.00 94.00 83 ASN A C 1
ATOM 612 O O . ASN A 1 83 ? 10.855 -9.302 -19.555 1.00 94.00 83 ASN A O 1
ATOM 616 N N . ALA A 1 84 ? 10.543 -10.040 -21.651 1.00 93.19 84 ALA A N 1
ATOM 617 C CA . ALA A 1 84 ? 11.756 -10.859 -21.685 1.00 93.19 84 ALA A CA 1
ATOM 618 C C . ALA A 1 84 ? 13.039 -10.043 -21.449 1.00 93.19 84 ALA A C 1
ATOM 620 O O . ALA A 1 84 ? 13.949 -10.522 -20.773 1.00 93.19 84 ALA A O 1
ATOM 621 N N . GLU A 1 85 ? 13.093 -8.806 -21.947 1.00 92.44 85 GLU A N 1
ATOM 622 C CA . GLU A 1 85 ? 14.224 -7.902 -21.735 1.00 92.44 85 GLU A CA 1
ATOM 623 C C . GLU A 1 85 ? 14.315 -7.471 -20.269 1.00 92.44 85 GLU A C 1
ATOM 625 O O . GLU A 1 85 ? 15.383 -7.581 -19.666 1.00 92.44 85 GLU A O 1
ATOM 630 N N . ALA A 1 86 ? 13.190 -7.058 -19.671 1.00 92.94 86 ALA A N 1
ATOM 631 C CA . ALA A 1 86 ? 13.133 -6.699 -18.254 1.00 92.94 86 ALA A CA 1
ATOM 632 C C . ALA A 1 86 ? 13.552 -7.878 -17.369 1.00 92.94 86 ALA A C 1
ATOM 634 O O . ALA A 1 86 ? 14.379 -7.721 -16.476 1.00 92.94 86 ALA A O 1
ATOM 635 N N . VAL A 1 87 ? 13.048 -9.080 -17.664 1.00 94.00 87 VAL A N 1
ATOM 636 C CA . VAL A 1 87 ? 13.407 -10.289 -16.919 1.00 94.00 87 VAL A CA 1
ATOM 637 C C . VAL A 1 87 ? 14.897 -10.597 -17.053 1.00 94.00 87 VAL A C 1
ATOM 639 O O . VAL A 1 87 ? 15.552 -10.875 -16.053 1.00 94.00 87 VAL A O 1
ATOM 642 N N . SER A 1 88 ? 15.446 -10.534 -18.268 1.00 92.75 88 SER A N 1
ATOM 643 C CA . SER A 1 88 ? 16.865 -10.808 -18.496 1.0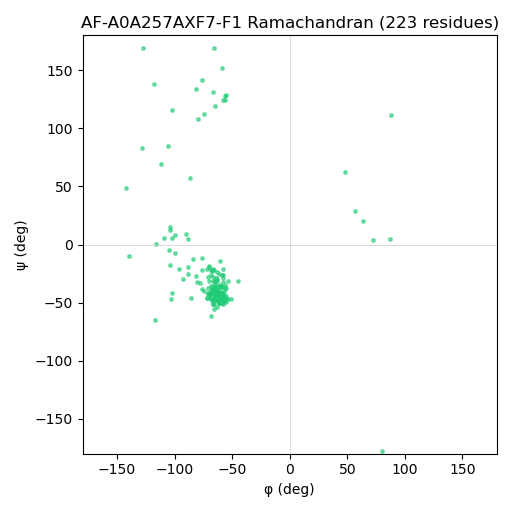0 92.75 88 SER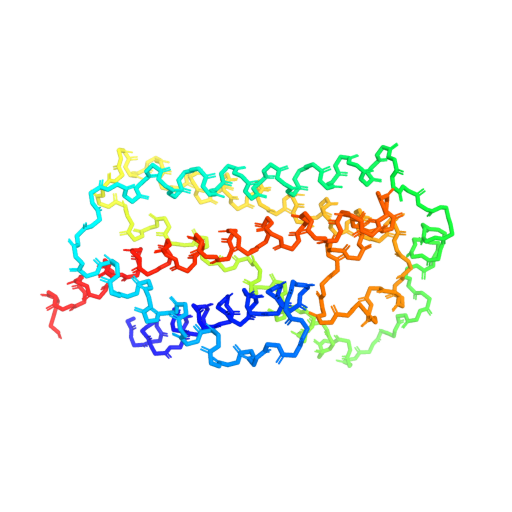 A CA 1
ATOM 644 C C . SER A 1 88 ? 17.763 -9.809 -17.771 1.00 92.75 88 SER A C 1
ATOM 646 O O . SER A 1 88 ? 18.754 -10.223 -17.182 1.00 92.75 88 SER A O 1
ATOM 648 N N . ARG A 1 89 ? 17.433 -8.512 -17.794 1.00 90.31 89 ARG A N 1
ATOM 649 C CA . ARG A 1 89 ? 18.233 -7.476 -17.125 1.00 90.31 89 ARG A CA 1
ATOM 650 C C . ARG A 1 89 ? 18.111 -7.540 -15.610 1.00 90.31 89 ARG A C 1
ATOM 652 O O . ARG A 1 89 ? 19.116 -7.510 -14.916 1.00 90.31 89 ARG A O 1
ATOM 659 N N . ASN A 1 90 ? 16.891 -7.674 -15.099 1.00 92.12 90 ASN A N 1
ATOM 660 C CA . ASN A 1 90 ? 16.650 -7.624 -13.662 1.00 92.12 90 ASN A CA 1
ATOM 661 C C . ASN A 1 90 ? 17.067 -8.921 -12.959 1.00 92.12 90 ASN A C 1
ATOM 663 O O . ASN A 1 90 ? 17.586 -8.860 -11.852 1.00 92.12 90 ASN A O 1
ATOM 667 N N . PHE A 1 91 ? 16.847 -10.093 -13.571 1.00 91.62 91 PHE A N 1
ATOM 668 C CA . PHE A 1 91 ? 17.126 -11.390 -12.937 1.00 91.62 91 PHE A CA 1
ATOM 669 C C . PHE A 1 91 ? 18.396 -12.080 -13.448 1.00 91.62 91 PHE A C 1
ATOM 671 O O . PHE A 1 91 ? 18.890 -12.982 -12.775 1.00 91.62 91 PHE A O 1
ATOM 678 N N . GLY A 1 92 ? 18.930 -11.691 -14.612 1.00 88.38 92 GLY A N 1
ATOM 679 C CA . GLY A 1 92 ? 20.118 -12.324 -15.195 1.00 88.38 92 GLY A CA 1
ATOM 680 C C . GLY A 1 92 ? 21.409 -12.026 -14.432 1.00 88.38 92 GLY A C 1
ATOM 681 O O . GLY A 1 92 ? 22.281 -12.889 -14.361 1.00 88.38 92 GLY A O 1
ATOM 682 N N . SER A 1 93 ? 21.516 -10.844 -13.819 1.00 83.12 93 SER A N 1
ATOM 683 C CA . SER A 1 93 ? 22.721 -10.409 -13.107 1.00 83.12 93 SER A CA 1
ATOM 684 C C . SER A 1 93 ? 22.408 -9.609 -11.829 1.00 83.12 93 SER A C 1
ATOM 686 O O . SER A 1 93 ? 22.997 -8.569 -11.552 1.00 83.12 93 SER A O 1
ATOM 688 N N . LEU A 1 94 ? 21.506 -10.143 -10.990 1.00 81.12 94 LEU A N 1
ATOM 689 C CA . LEU A 1 94 ? 21.009 -9.517 -9.743 1.00 81.12 94 LEU A CA 1
ATOM 690 C C . LEU A 1 94 ? 22.087 -8.894 -8.834 1.00 81.12 94 LEU A C 1
ATOM 692 O O . LEU A 1 94 ? 21.807 -7.935 -8.119 1.00 81.12 94 LEU A O 1
ATOM 696 N N . TRP A 1 95 ? 23.297 -9.456 -8.837 1.00 82.44 95 TRP A N 1
ATOM 697 C CA . TRP A 1 95 ? 24.389 -9.083 -7.934 1.00 82.44 95 TRP A CA 1
ATOM 698 C C . TRP A 1 95 ? 25.543 -8.349 -8.622 1.00 82.44 95 TRP A C 1
ATOM 700 O O . TRP A 1 95 ? 26.551 -8.087 -7.975 1.00 82.44 95 TRP A O 1
ATOM 710 N N . GLU A 1 96 ? 25.428 -8.018 -9.909 1.00 81.06 96 GLU A N 1
ATOM 711 C CA . GLU A 1 96 ? 26.541 -7.474 -10.706 1.00 81.06 96 GLU A CA 1
ATOM 712 C C . GLU A 1 96 ? 27.102 -6.164 -10.140 1.00 81.06 96 GLU A C 1
ATOM 714 O O . GLU A 1 96 ? 28.312 -5.968 -10.121 1.00 81.06 96 GLU A O 1
ATOM 719 N N . ASN A 1 97 ? 26.228 -5.316 -9.587 1.00 79.81 97 ASN A N 1
ATOM 720 C CA . ASN A 1 97 ? 26.593 -4.040 -8.962 1.00 79.81 97 ASN A CA 1
ATOM 721 C C . ASN A 1 97 ? 26.561 -4.090 -7.423 1.00 79.81 97 ASN A C 1
ATOM 723 O O . ASN A 1 97 ? 26.512 -3.049 -6.766 1.00 79.81 97 ASN A O 1
ATOM 727 N N . ALA A 1 98 ? 26.521 -5.285 -6.827 1.00 82.06 98 ALA A N 1
ATOM 728 C CA . ALA A 1 98 ? 26.487 -5.422 -5.378 1.00 82.06 98 ALA A CA 1
ATOM 729 C C . ALA A 1 98 ? 27.894 -5.245 -4.793 1.00 82.06 98 ALA A C 1
ATOM 731 O O . ALA A 1 98 ? 28.751 -6.122 -4.900 1.00 82.06 98 ALA A O 1
ATOM 732 N N . GLU A 1 99 ? 28.126 -4.118 -4.126 1.00 83.19 99 GLU A N 1
ATOM 733 C CA . GLU A 1 99 ? 29.283 -3.972 -3.246 1.00 83.19 99 GLU A 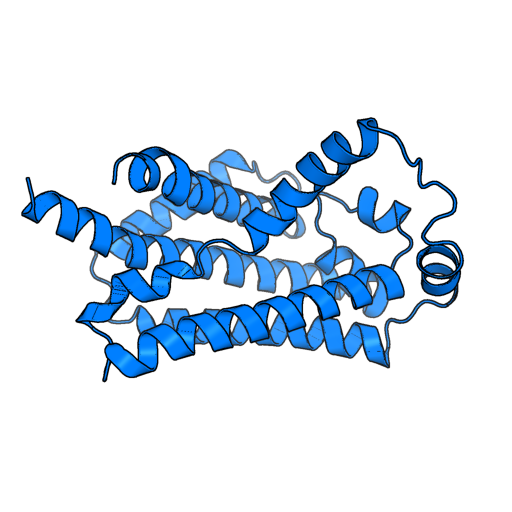CA 1
ATOM 734 C C . GLU A 1 99 ? 29.035 -4.730 -1.938 1.00 83.19 99 GLU A C 1
ATOM 736 O O . GLU A 1 99 ? 27.929 -4.697 -1.412 1.00 83.19 99 GLU A O 1
ATOM 741 N N . TRP A 1 100 ? 30.058 -5.377 -1.375 1.00 85.12 100 TRP A N 1
ATOM 742 C CA . TRP A 1 100 ? 29.978 -6.065 -0.079 1.00 85.12 100 TRP A CA 1
ATOM 743 C C . TRP A 1 100 ? 30.823 -5.325 0.953 1.00 85.12 100 TRP A C 1
ATOM 745 O O . TRP A 1 100 ? 31.892 -5.770 1.365 1.00 85.12 100 TRP A O 1
ATOM 755 N N . SER A 1 101 ? 30.354 -4.138 1.329 1.00 90.38 101 SER A N 1
ATOM 756 C CA . SER A 1 101 ? 31.026 -3.249 2.277 1.00 90.38 101 SER A CA 1
ATOM 757 C C . SER A 1 101 ? 30.082 -2.816 3.399 1.00 90.38 101 SER A C 1
ATOM 759 O O . SER A 1 101 ? 28.863 -2.976 3.320 1.00 90.38 101 SER A O 1
ATOM 761 N N . TRP A 1 102 ? 30.628 -2.197 4.447 1.00 90.88 102 TRP A N 1
ATOM 762 C CA . TRP A 1 102 ? 29.822 -1.606 5.522 1.00 90.88 102 TRP A CA 1
ATOM 763 C C . TRP A 1 102 ? 28.828 -0.542 5.022 1.00 90.88 102 TRP A C 1
ATOM 765 O O . TRP A 1 102 ? 27.818 -0.294 5.683 1.00 90.88 102 TRP A O 1
ATOM 775 N N . ALA A 1 103 ? 29.052 0.044 3.838 1.00 87.44 103 ALA A N 1
ATOM 776 C CA . ALA A 1 103 ? 28.116 0.984 3.223 1.00 87.44 103 ALA A CA 1
ATOM 777 C C . ALA A 1 103 ? 26.764 0.331 2.877 1.00 87.44 103 ALA A C 1
ATOM 779 O O . ALA A 1 103 ? 25.728 0.997 2.941 1.00 87.44 103 ALA A O 1
ATOM 780 N N . VAL A 1 104 ? 26.748 -0.979 2.600 1.00 90.25 104 VAL A N 1
ATOM 781 C CA . VAL A 1 104 ? 25.528 -1.745 2.291 1.00 90.25 104 VAL A CA 1
ATOM 782 C C . VAL A 1 104 ? 24.535 -1.693 3.438 1.00 90.25 104 VAL A C 1
ATOM 784 O O . VAL A 1 104 ? 23.340 -1.568 3.199 1.00 90.25 104 VAL A O 1
ATOM 787 N N . ILE A 1 105 ? 25.004 -1.717 4.689 1.00 91.06 105 ILE A N 1
ATOM 788 C CA . ILE A 1 105 ? 24.117 -1.672 5.860 1.00 91.06 105 ILE A CA 1
ATOM 789 C C . ILE A 1 105 ? 23.284 -0.389 5.852 1.00 91.06 105 ILE A C 1
ATOM 791 O O . ILE A 1 105 ? 22.077 -0.428 6.094 1.00 91.06 105 ILE A O 1
ATOM 795 N N . ARG A 1 106 ? 23.904 0.749 5.510 1.00 90.62 106 ARG A N 1
ATOM 796 C CA . ARG A 1 106 ? 23.195 2.025 5.370 1.00 90.62 106 ARG A CA 1
ATOM 797 C C . ARG A 1 106 ? 22.180 1.973 4.228 1.00 90.62 106 ARG A C 1
ATOM 799 O O . ARG A 1 106 ? 21.058 2.438 4.409 1.00 90.62 106 ARG A O 1
ATOM 806 N N . LEU A 1 107 ? 22.555 1.417 3.075 1.00 90.50 107 LEU A N 1
ATOM 807 C CA . LEU A 1 107 ? 21.672 1.313 1.906 1.00 90.50 107 LEU A CA 1
ATOM 808 C C . LEU A 1 107 ? 20.460 0.417 2.182 1.00 90.50 107 LEU A C 1
ATOM 810 O O . LEU A 1 107 ? 19.332 0.817 1.901 1.00 90.50 107 LEU A O 1
ATOM 814 N N . VAL A 1 108 ? 20.678 -0.741 2.808 1.00 91.31 108 VAL A N 1
ATOM 815 C CA . VAL A 1 108 ? 19.609 -1.638 3.263 1.00 91.31 108 VAL A CA 1
ATOM 816 C C . VAL A 1 108 ? 18.708 -0.913 4.259 1.00 91.31 108 VAL A C 1
ATOM 818 O O . VAL A 1 108 ? 17.492 -0.943 4.104 1.00 91.31 108 VAL A O 1
ATOM 821 N N . GLY A 1 109 ? 19.276 -0.189 5.228 1.00 93.12 109 GLY A N 1
ATOM 822 C CA . GLY A 1 109 ? 18.502 0.607 6.183 1.00 93.12 109 GLY A CA 1
ATOM 823 C C . GLY A 1 109 ? 17.566 1.617 5.508 1.00 93.12 109 GLY A C 1
ATOM 824 O O . GLY A 1 109 ? 16.395 1.699 5.868 1.00 93.12 109 GLY A O 1
ATOM 825 N N . VAL A 1 110 ? 18.049 2.336 4.489 1.00 91.81 110 VAL A N 1
ATOM 826 C CA . VAL A 1 110 ? 17.233 3.287 3.711 1.00 91.81 110 VAL A CA 1
ATOM 827 C C . VAL A 1 110 ? 16.163 2.566 2.882 1.00 91.81 110 VAL A C 1
ATOM 829 O O . VAL A 1 110 ? 15.002 2.974 2.906 1.00 91.81 110 VAL A O 1
ATOM 832 N N . ALA A 1 111 ? 16.509 1.468 2.204 1.00 91.62 111 ALA A N 1
ATOM 833 C CA . ALA A 1 111 ? 15.566 0.674 1.408 1.00 91.62 111 ALA A CA 1
ATOM 834 C C . ALA A 1 111 ? 14.447 0.043 2.263 1.00 91.62 111 ALA A C 1
ATOM 836 O O . ALA A 1 111 ? 13.308 -0.126 1.813 1.00 91.62 111 ALA A O 1
ATOM 837 N N . MET A 1 112 ? 14.747 -0.263 3.528 1.00 94.12 112 MET A N 1
ATOM 838 C CA . MET A 1 112 ? 13.775 -0.810 4.468 1.00 94.12 112 MET A CA 1
ATOM 839 C C . MET A 1 112 ? 12.735 0.214 4.929 1.00 94.12 112 MET A C 1
ATOM 841 O O . MET A 1 112 ? 11.652 -0.207 5.321 1.00 94.12 112 MET A O 1
ATOM 845 N N . VAL A 1 113 ? 12.985 1.528 4.843 1.00 91.38 113 VAL A N 1
ATOM 846 C CA . VAL A 1 113 ? 12.018 2.553 5.293 1.00 91.38 113 VAL A CA 1
ATOM 847 C C . VAL A 1 113 ? 10.681 2.412 4.560 1.00 91.38 113 VAL A C 1
ATOM 849 O O . VAL A 1 113 ? 9.637 2.298 5.201 1.00 91.38 113 VAL A O 1
ATOM 852 N N . GLY A 1 114 ? 10.706 2.355 3.224 1.00 89.56 114 GLY A N 1
ATOM 853 C CA . GLY A 1 114 ? 9.491 2.176 2.420 1.00 89.56 114 GLY A CA 1
ATOM 854 C C . GLY A 1 114 ? 8.852 0.799 2.615 1.00 89.56 114 GLY A C 1
ATOM 855 O O . GLY A 1 114 ? 7.631 0.684 2.724 1.00 89.56 114 GLY A O 1
ATOM 856 N N . SER A 1 115 ? 9.681 -0.241 2.731 1.00 92.00 115 SER A N 1
ATOM 857 C CA . SER A 1 115 ? 9.225 -1.623 2.927 1.00 92.00 115 SER A CA 1
ATOM 858 C C . SER A 1 115 ? 8.489 -1.798 4.260 1.00 92.00 115 SER A C 1
ATOM 860 O O . SER A 1 115 ? 7.385 -2.346 4.296 1.00 92.00 115 SER A O 1
ATOM 862 N N . LEU A 1 116 ? 9.051 -1.269 5.349 1.00 92.12 116 LEU A N 1
ATOM 863 C CA . LEU A 1 116 ? 8.434 -1.286 6.675 1.00 92.12 116 LEU A CA 1
ATOM 864 C C . LEU A 1 116 ? 7.178 -0.417 6.716 1.00 92.12 116 LEU A C 1
ATOM 866 O O . LEU A 1 116 ? 6.168 -0.863 7.250 1.00 92.12 116 LEU A O 1
ATOM 870 N N . PHE A 1 117 ? 7.200 0.766 6.091 1.00 91.00 117 PHE A N 1
ATOM 871 C CA . PHE A 1 117 ? 6.016 1.623 5.990 1.00 91.00 117 PHE A CA 1
ATOM 872 C C . PHE A 1 117 ? 4.855 0.919 5.272 1.00 91.00 117 PHE A C 1
ATOM 874 O O . PHE A 1 117 ? 3.719 0.975 5.733 1.00 91.00 117 PHE A O 1
ATOM 881 N N . SER A 1 118 ? 5.131 0.188 4.185 1.00 90.44 118 SER A N 1
ATOM 882 C CA . SER A 1 118 ? 4.096 -0.569 3.462 1.00 90.44 118 SER A CA 1
ATOM 883 C C . SER A 1 118 ? 3.453 -1.688 4.295 1.00 90.44 118 SER A C 1
ATOM 885 O O . SER A 1 118 ? 2.326 -2.097 4.006 1.00 90.44 118 SER A O 1
ATOM 887 N N . SER A 1 119 ? 4.169 -2.170 5.318 1.00 90.69 119 SER A N 1
ATOM 888 C CA . SER A 1 119 ? 3.772 -3.271 6.203 1.00 90.69 119 SER A CA 1
ATOM 889 C C . SER A 1 119 ? 3.263 -2.794 7.570 1.00 90.69 119 SER A C 1
ATOM 891 O O . SER A 1 119 ? 3.019 -3.616 8.453 1.00 90.69 119 SER A O 1
ATOM 893 N N . ASP A 1 120 ? 3.122 -1.481 7.767 1.00 88.62 120 ASP A N 1
ATOM 894 C CA . ASP A 1 120 ? 2.578 -0.897 8.993 1.00 88.62 120 ASP A CA 1
ATOM 895 C C . ASP A 1 120 ? 1.088 -1.258 9.185 1.00 88.62 120 ASP A C 1
ATOM 897 O O . ASP A 1 120 ? 0.424 -1.780 8.288 1.00 88.62 120 ASP A O 1
ATOM 901 N N . ALA A 1 121 ? 0.552 -0.975 10.375 1.00 86.69 121 ALA A N 1
ATOM 902 C CA . ALA A 1 121 ? -0.849 -1.159 10.765 1.00 86.69 121 ALA A CA 1
ATOM 903 C C . ALA A 1 121 ? -1.325 -2.610 10.974 1.00 86.69 121 ALA A C 1
ATOM 905 O O . ALA A 1 121 ? -2.496 -2.822 11.305 1.00 86.69 121 ALA A O 1
ATOM 906 N N . TRP A 1 122 ? -0.446 -3.613 10.881 1.00 89.31 122 TRP A N 1
ATOM 907 C CA . TRP A 1 122 ? -0.780 -5.012 11.200 1.00 89.31 122 TRP A CA 1
ATOM 908 C C . TRP A 1 122 ? -1.326 -5.176 12.629 1.00 89.31 122 TRP A C 1
ATOM 910 O O . TRP A 1 122 ? -2.235 -5.966 12.880 1.00 89.31 122 TRP A O 1
ATOM 920 N N . ASN A 1 123 ? -0.819 -4.378 13.569 1.00 89.38 123 ASN A N 1
ATOM 921 C CA . ASN A 1 123 ? -1.219 -4.383 14.970 1.00 89.38 123 ASN A CA 1
ATOM 922 C C . ASN A 1 123 ? -2.575 -3.701 15.221 1.00 89.38 123 ASN A C 1
ATOM 924 O O . ASN A 1 123 ? -3.129 -3.874 16.306 1.00 89.38 123 ASN A O 1
ATOM 928 N N . ASN A 1 124 ? -3.156 -2.978 14.255 1.00 87.69 124 ASN A N 1
ATOM 929 C CA . ASN A 1 124 ? -4.420 -2.254 14.453 1.00 87.69 124 ASN A CA 1
ATOM 930 C C . ASN A 1 124 ? -5.597 -3.178 14.797 1.00 87.69 124 ASN A C 1
ATOM 932 O O . ASN A 1 124 ? -6.529 -2.747 15.472 1.00 87.69 124 ASN A O 1
ATOM 936 N N . VAL A 1 125 ? -5.552 -4.457 14.402 1.00 87.62 125 VAL A N 1
ATOM 937 C CA . VAL A 1 125 ? -6.576 -5.449 14.783 1.00 87.62 125 VAL A CA 1
ATOM 938 C C . VAL A 1 125 ? -6.700 -5.597 16.306 1.00 87.62 125 VAL A C 1
ATOM 940 O O . VAL A 1 125 ? -7.785 -5.859 16.829 1.00 87.62 125 VAL A O 1
ATOM 943 N N . THR A 1 126 ? -5.607 -5.357 17.039 1.00 90.62 126 THR A N 1
ATOM 944 C CA . THR A 1 126 ? -5.591 -5.407 18.507 1.00 90.62 126 THR A CA 1
ATOM 945 C C . THR A 1 126 ? -6.397 -4.270 19.136 1.00 90.62 126 THR A C 1
ATOM 947 O O . THR A 1 126 ? -6.963 -4.454 20.210 1.00 90.62 126 THR A O 1
ATOM 950 N N . PHE A 1 127 ? -6.554 -3.132 18.448 1.00 87.88 127 PHE A N 1
ATOM 951 C CA . PHE A 1 127 ? -7.341 -1.995 18.944 1.00 87.88 127 PHE A CA 1
ATOM 952 C C . PHE A 1 127 ? -8.838 -2.314 18.995 1.00 87.88 127 PHE A C 1
ATOM 954 O O . PHE A 1 127 ? -9.587 -1.697 19.745 1.00 87.88 127 PHE A O 1
ATOM 961 N N . THR A 1 128 ? -9.269 -3.303 18.212 1.00 83.06 128 THR A N 1
ATOM 962 C CA . THR A 1 128 ? -10.649 -3.796 18.153 1.00 83.06 128 THR A CA 1
ATOM 963 C C . THR A 1 128 ? -10.832 -5.130 18.878 1.00 83.06 128 THR A C 1
ATOM 965 O O . THR A 1 128 ? -11.869 -5.778 18.734 1.00 83.06 128 THR A O 1
ATOM 968 N N . ALA A 1 129 ? -9.846 -5.570 19.671 1.00 87.62 129 ALA A N 1
ATOM 969 C CA . ALA A 1 129 ? -9.899 -6.862 20.354 1.00 87.62 129 ALA A CA 1
ATOM 970 C C . ALA A 1 129 ? -11.126 -6.992 21.273 1.00 87.62 129 ALA A C 1
ATOM 972 O O . ALA A 1 129 ? -11.739 -8.054 21.305 1.00 87.62 129 ALA A O 1
ATOM 973 N N . GLY A 1 130 ? -11.537 -5.912 21.950 1.00 85.94 130 GLY A N 1
ATOM 974 C CA . GLY A 1 130 ? -12.728 -5.902 22.813 1.00 85.94 130 GLY A CA 1
ATOM 975 C C . GLY A 1 130 ? -14.063 -6.073 22.071 1.00 85.94 130 GLY A C 1
ATOM 976 O O . GLY A 1 130 ? -15.042 -6.504 22.668 1.00 85.94 130 GLY A O 1
ATOM 977 N N . GLU A 1 131 ? -14.099 -5.784 20.769 1.00 85.31 131 GLU A N 1
ATOM 978 C CA . GLU A 1 131 ? -15.279 -5.931 19.899 1.00 85.31 131 GLU A CA 1
ATOM 979 C C . GLU A 1 131 ? -15.229 -7.234 19.074 1.00 85.31 131 GLU A C 1
ATOM 981 O O . GLU A 1 131 ? -16.181 -7.595 18.379 1.00 85.31 131 GLU A O 1
ATOM 986 N N . THR A 1 132 ? -14.108 -7.960 19.131 1.00 88.50 132 THR A N 1
ATOM 987 C CA . THR A 1 132 ? -13.865 -9.157 18.324 1.00 88.50 132 THR A CA 1
ATOM 988 C C . THR A 1 132 ? -14.547 -10.376 18.948 1.00 88.50 132 THR A C 1
ATOM 990 O O . THR A 1 132 ? -14.413 -10.649 20.137 1.00 88.50 132 THR A O 1
ATOM 993 N N . LYS A 1 133 ? -15.248 -11.185 18.147 1.00 91.50 133 LYS A N 1
ATOM 994 C CA . LYS A 1 133 ? -15.770 -12.480 18.620 1.00 91.50 133 LYS A CA 1
ATOM 995 C C . LYS A 1 133 ? -14.599 -13.419 18.924 1.00 91.50 133 LYS A C 1
ATOM 997 O O . LYS A 1 133 ? -13.737 -13.578 18.068 1.00 91.50 133 LYS A O 1
ATOM 1002 N N . ASN A 1 134 ? -14.584 -14.073 20.087 1.00 94.56 134 ASN A N 1
ATOM 1003 C CA . ASN A 1 134 ? -13.503 -14.970 20.540 1.00 94.56 134 ASN A CA 1
ATOM 1004 C C . ASN A 1 134 ? -12.079 -14.376 20.382 1.00 94.56 134 ASN A C 1
ATOM 1006 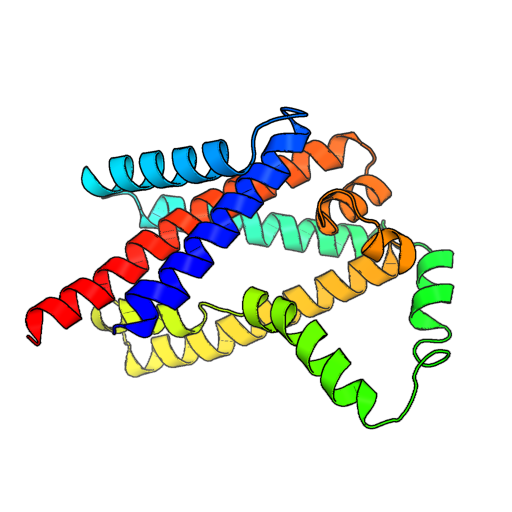O O . ASN A 1 134 ? -11.264 -14.943 19.643 1.00 94.56 134 ASN A O 1
ATOM 1010 N N . PRO A 1 135 ? -11.748 -13.257 21.062 1.00 93.50 135 PRO A N 1
ATOM 1011 C CA . PRO A 1 135 ? -10.490 -12.532 20.851 1.00 93.50 135 PRO A CA 1
ATOM 1012 C C . PRO A 1 135 ? -9.236 -13.391 21.038 1.00 93.50 135 PRO A C 1
ATOM 1014 O O . PRO A 1 135 ? -8.300 -13.275 20.252 1.00 93.50 135 PRO A O 1
ATOM 1017 N N . SER A 1 136 ? -9.241 -14.299 22.023 1.00 94.62 136 SER A N 1
ATOM 1018 C CA . SER A 1 136 ? -8.109 -15.180 22.356 1.00 94.62 136 SER A CA 1
ATOM 1019 C C . SER A 1 136 ? -7.668 -16.084 21.204 1.00 94.62 136 SER A C 1
ATOM 1021 O O . SER A 1 136 ? -6.506 -16.470 21.139 1.00 94.62 136 SER A O 1
ATOM 1023 N N . ARG A 1 137 ? -8.579 -16.406 20.279 1.00 95.69 137 ARG A N 1
ATOM 1024 C CA . ARG A 1 137 ? -8.290 -17.190 19.074 1.00 95.69 137 ARG A CA 1
ATOM 1025 C C . ARG A 1 137 ? -8.195 -16.306 17.835 1.00 95.69 137 ARG A C 1
ATOM 1027 O O . ARG A 1 137 ? -7.273 -16.454 17.038 1.00 95.69 137 ARG A O 1
ATOM 1034 N N . ASN A 1 138 ? -9.149 -15.395 17.658 1.00 95.81 138 ASN A N 1
ATOM 1035 C CA . ASN A 1 138 ? -9.310 -14.671 16.401 1.00 95.81 138 ASN A CA 1
ATOM 1036 C C . ASN A 1 138 ? -8.306 -13.531 16.225 1.00 95.81 138 ASN A C 1
ATOM 1038 O O . ASN A 1 138 ? -7.877 -13.304 15.096 1.00 95.81 138 ASN A O 1
ATOM 1042 N N . VAL A 1 139 ? -7.883 -12.849 17.294 1.00 95.38 139 VAL A N 1
ATOM 1043 C CA . VAL A 1 139 ? -6.864 -11.792 17.183 1.00 95.38 139 VAL A CA 1
ATOM 1044 C C . VAL A 1 139 ? -5.505 -12.386 16.779 1.00 95.38 139 VAL A C 1
ATOM 1046 O O . VAL A 1 139 ? -4.975 -11.941 15.761 1.00 95.38 139 VAL A O 1
ATOM 1049 N N . PRO A 1 140 ? -4.968 -13.434 17.446 1.00 95.44 140 PRO A N 1
ATOM 1050 C CA . PRO A 1 140 ? -3.721 -14.070 17.011 1.00 95.44 140 PRO A CA 1
ATOM 1051 C C . PRO A 1 140 ? -3.773 -14.618 15.581 1.00 95.44 140 PRO A C 1
ATOM 1053 O O . PRO A 1 140 ? -2.840 -14.407 14.809 1.00 95.44 140 PRO A O 1
ATOM 1056 N N . LEU A 1 141 ? -4.875 -15.275 15.196 1.00 95.94 141 LEU A N 1
ATOM 1057 C CA . LEU A 1 141 ? -5.039 -15.779 13.828 1.00 95.94 141 LEU A CA 1
ATOM 1058 C C . LEU A 1 141 ? -5.080 -14.648 12.799 1.00 95.94 141 LEU A C 1
ATOM 1060 O O . LEU A 1 141 ? -4.464 -14.771 11.745 1.00 95.94 141 LEU A O 1
ATOM 1064 N N . SER A 1 142 ? -5.769 -13.547 13.103 1.00 93.62 142 SER A N 1
ATOM 1065 C CA . SER A 1 142 ? -5.844 -12.389 12.203 1.00 93.62 142 SER A CA 1
ATOM 1066 C C . SER A 1 142 ? -4.479 -11.735 12.007 1.00 93.62 142 SER A C 1
ATOM 1068 O O . SER A 1 142 ? -4.153 -11.348 10.890 1.00 93.62 142 SER A O 1
ATOM 1070 N N . LEU A 1 143 ? -3.665 -11.663 13.065 1.00 94.12 143 LEU A N 1
ATOM 1071 C CA . LEU A 1 143 ? -2.288 -11.177 12.989 1.00 94.12 143 LEU A CA 1
ATOM 1072 C C . LEU A 1 143 ? -1.436 -12.081 12.089 1.00 94.12 143 LEU A C 1
ATOM 1074 O O . LEU A 1 143 ? -0.844 -11.603 11.127 1.00 94.12 143 LEU A O 1
ATOM 1078 N N . ALA A 1 144 ? -1.410 -13.389 12.359 1.00 95.44 144 ALA A N 1
ATOM 1079 C CA . ALA A 1 144 ? -0.558 -14.323 11.625 1.00 95.44 144 ALA A CA 1
ATOM 1080 C C . ALA A 1 144 ? -0.979 -14.478 10.154 1.00 95.44 144 ALA A C 1
ATOM 1082 O O . ALA A 1 144 ? -0.156 -14.332 9.250 1.00 95.44 144 ALA A O 1
ATOM 1083 N N . LEU A 1 145 ? -2.264 -14.749 9.904 1.00 95.69 145 LEU A N 1
ATOM 1084 C CA . LEU A 1 145 ? 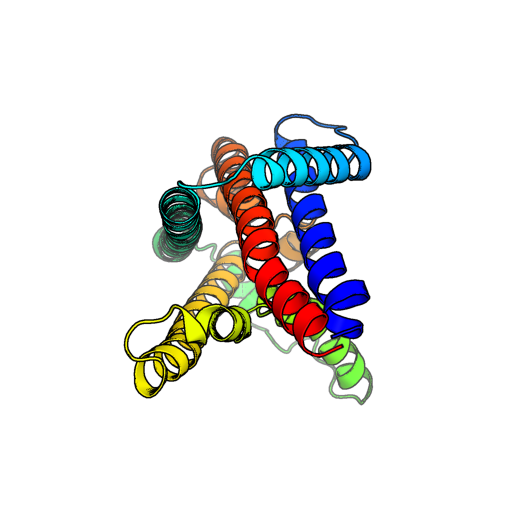-2.780 -14.953 8.550 1.00 95.69 145 LEU A CA 1
ATOM 1085 C C . LEU A 1 145 ? -2.803 -13.648 7.758 1.00 95.69 145 LEU A C 1
ATOM 1087 O O . LEU A 1 145 ? -2.427 -13.645 6.591 1.00 95.69 145 LEU A O 1
ATOM 1091 N N . GLY A 1 146 ? -3.210 -12.540 8.384 1.00 93.50 146 GLY A N 1
ATOM 1092 C CA . GLY A 1 146 ? -3.253 -11.233 7.735 1.00 93.50 146 GLY A CA 1
ATOM 1093 C C . GLY A 1 146 ? -1.871 -10.794 7.262 1.00 93.50 146 GLY A C 1
ATOM 1094 O O . GLY A 1 146 ? -1.707 -10.475 6.086 1.00 93.50 146 GLY A O 1
ATOM 1095 N N . VAL A 1 147 ? -0.868 -10.860 8.144 1.00 94.50 147 VAL A N 1
ATOM 1096 C CA . VAL A 1 147 ? 0.523 -10.549 7.785 1.00 94.50 147 VAL A CA 1
ATOM 1097 C C . VAL A 1 147 ? 1.022 -11.501 6.701 1.00 94.50 147 VAL A C 1
ATOM 1099 O O . VAL A 1 147 ? 1.489 -11.034 5.668 1.00 94.50 147 VAL A O 1
ATOM 1102 N N . GLY A 1 148 ? 0.860 -12.818 6.874 1.00 95.69 148 GLY A N 1
ATOM 1103 C CA . GLY A 1 148 ? 1.338 -13.803 5.900 1.00 95.69 148 GLY A CA 1
ATOM 1104 C C . GLY A 1 148 ? 0.751 -13.614 4.496 1.00 95.69 148 GLY A C 1
ATOM 1105 O O . GLY A 1 148 ? 1.487 -13.634 3.509 1.00 95.69 148 GLY A O 1
ATOM 1106 N N . ILE A 1 149 ? -0.561 -13.370 4.397 1.00 95.00 149 ILE A N 1
ATOM 1107 C CA . ILE A 1 149 ? -1.247 -13.129 3.119 1.00 95.00 149 ILE A CA 1
ATOM 1108 C C . ILE A 1 149 ? -0.749 -11.832 2.474 1.00 95.00 149 ILE A C 1
ATOM 1110 O O . ILE A 1 149 ? -0.413 -11.830 1.290 1.00 95.00 149 ILE A O 1
ATOM 1114 N N . VAL A 1 150 ? -0.675 -10.733 3.231 1.00 94.44 150 VAL A N 1
ATOM 1115 C CA . VAL A 1 150 ? -0.227 -9.437 2.697 1.00 94.44 150 VAL A CA 1
ATOM 1116 C C . VAL A 1 150 ? 1.233 -9.504 2.250 1.00 94.44 150 VAL A C 1
ATOM 1118 O O . VAL A 1 150 ? 1.548 -9.041 1.155 1.00 94.44 150 VAL A O 1
ATOM 1121 N N . SER A 1 151 ? 2.111 -10.148 3.024 1.00 95.31 151 SER A N 1
ATOM 1122 C CA . SER A 1 151 ? 3.509 -10.359 2.638 1.00 95.31 151 SER A CA 1
ATOM 1123 C C . SER A 1 151 ? 3.630 -11.147 1.332 1.00 95.31 151 SER A C 1
ATOM 1125 O O . SER A 1 151 ? 4.388 -10.744 0.452 1.00 95.31 151 SER A O 1
ATOM 1127 N N . ALA A 1 152 ? 2.853 -12.222 1.156 1.00 96.50 152 ALA A N 1
ATOM 1128 C CA . ALA A 1 152 ? 2.851 -12.991 -0.089 1.00 96.50 152 ALA A CA 1
ATOM 1129 C C . ALA A 1 152 ? 2.392 -12.145 -1.289 1.00 96.50 152 ALA A C 1
ATOM 1131 O O . ALA A 1 152 ? 3.016 -12.183 -2.351 1.00 96.50 152 ALA A O 1
ATOM 1132 N N . ILE A 1 153 ? 1.344 -11.334 -1.110 1.00 95.81 153 ILE A N 1
ATOM 1133 C CA . ILE A 1 153 ? 0.850 -10.415 -2.144 1.00 95.81 153 ILE A CA 1
ATOM 1134 C C . ILE A 1 153 ? 1.917 -9.374 -2.504 1.00 95.81 153 ILE A C 1
ATOM 1136 O O . ILE A 1 153 ? 2.137 -9.114 -3.685 1.00 95.81 153 ILE A O 1
ATOM 1140 N N . TYR A 1 154 ? 2.606 -8.793 -1.521 1.00 95.38 154 TYR A N 1
ATOM 1141 C CA . TYR A 1 154 ? 3.650 -7.794 -1.767 1.00 95.38 154 TYR A CA 1
ATOM 1142 C C . TYR A 1 154 ? 4.866 -8.379 -2.483 1.00 95.38 154 TYR A C 1
ATOM 1144 O O . TYR A 1 154 ? 5.389 -7.747 -3.401 1.00 95.38 154 TYR A O 1
ATOM 1152 N N . VAL A 1 155 ? 5.294 -9.588 -2.117 1.00 96.44 155 VAL A N 1
ATOM 1153 C CA . VAL A 1 155 ? 6.371 -10.292 -2.827 1.00 96.44 155 VAL A CA 1
ATOM 1154 C C . VAL A 1 155 ? 5.956 -10.579 -4.272 1.00 96.44 155 VAL A C 1
ATOM 1156 O O . VAL A 1 155 ? 6.714 -10.280 -5.193 1.00 96.44 155 VAL A O 1
ATOM 1159 N N . ALA A 1 156 ? 4.735 -11.077 -4.492 1.00 97.56 156 ALA A N 1
ATOM 1160 C CA . ALA A 1 156 ? 4.215 -11.340 -5.832 1.00 97.56 156 ALA A CA 1
ATOM 1161 C C . ALA A 1 156 ? 4.095 -10.060 -6.681 1.00 97.56 156 ALA A C 1
ATOM 1163 O O . ALA A 1 156 ? 4.458 -10.065 -7.856 1.00 97.56 156 ALA A O 1
ATOM 1164 N N . ALA A 1 157 ? 3.647 -8.949 -6.089 1.00 96.31 157 ALA A N 1
ATOM 1165 C CA . ALA A 1 157 ? 3.579 -7.656 -6.764 1.00 96.31 157 ALA A CA 1
ATOM 1166 C C . ALA A 1 157 ? 4.970 -7.151 -7.175 1.00 96.31 157 ALA A C 1
ATOM 1168 O O . ALA A 1 157 ? 5.158 -6.770 -8.327 1.00 96.31 157 ALA A O 1
ATOM 1169 N N . ASN A 1 158 ? 5.961 -7.209 -6.277 1.00 95.50 158 ASN A N 1
ATOM 1170 C CA . ASN A 1 158 ? 7.335 -6.805 -6.597 1.00 95.50 158 ASN A CA 1
ATOM 1171 C C . ASN A 1 158 ? 7.963 -7.697 -7.676 1.00 95.50 158 ASN A C 1
ATOM 1173 O O . ASN A 1 158 ? 8.612 -7.187 -8.588 1.00 95.50 158 ASN A O 1
ATOM 1177 N N . TYR A 1 159 ? 7.720 -9.010 -7.625 1.00 96.12 159 TYR A N 1
ATOM 1178 C CA . TYR A 1 159 ? 8.136 -9.925 -8.689 1.00 96.12 159 TYR A CA 1
ATOM 1179 C C . TYR A 1 159 ? 7.550 -9.518 -10.045 1.00 96.12 159 TYR A C 1
ATOM 1181 O O . TYR A 1 159 ? 8.267 -9.476 -11.045 1.00 96.12 159 TYR A O 1
ATOM 1189 N N . VAL A 1 160 ? 6.258 -9.182 -10.081 1.00 96.94 160 VAL A N 1
ATOM 1190 C CA . VAL A 1 160 ? 5.587 -8.711 -11.295 1.00 96.94 160 VAL A CA 1
ATOM 1191 C C . VAL A 1 160 ? 6.169 -7.387 -11.777 1.00 96.94 160 VAL A C 1
ATOM 1193 O O . VAL A 1 160 ? 6.451 -7.263 -12.964 1.00 96.94 160 VAL A O 1
ATOM 1196 N N . TYR A 1 161 ? 6.423 -6.427 -10.887 1.00 96.00 161 TYR A N 1
ATOM 1197 C CA . TYR A 1 161 ? 7.033 -5.149 -11.264 1.00 96.00 161 TYR A CA 1
ATOM 1198 C C . TYR A 1 161 ? 8.382 -5.361 -11.959 1.00 96.00 161 TYR A C 1
ATOM 1200 O O . TYR A 1 161 ? 8.585 -4.852 -13.059 1.00 96.00 161 TYR A O 1
ATOM 1208 N N . LEU A 1 162 ? 9.244 -6.201 -11.378 1.00 95.31 162 LEU A N 1
ATOM 1209 C CA . LEU A 1 162 ? 10.548 -6.567 -11.942 1.00 95.31 162 LEU A CA 1
ATOM 1210 C C . LEU A 1 162 ? 10.453 -7.458 -13.192 1.00 95.31 162 LEU A C 1
ATOM 1212 O O . LEU A 1 162 ? 11.409 -7.553 -13.954 1.00 95.31 162 LEU A O 1
ATOM 1216 N N . SER A 1 163 ? 9.327 -8.131 -13.419 1.00 96.12 163 SER A N 1
ATOM 1217 C CA . SER A 1 163 ? 9.118 -8.962 -14.613 1.00 96.12 163 SER A CA 1
ATOM 1218 C C . SER A 1 163 ? 8.543 -8.180 -15.796 1.00 96.12 163 SER A C 1
ATOM 1220 O O . SER A 1 163 ? 8.622 -8.650 -16.930 1.00 96.12 163 SER A O 1
ATOM 1222 N N . VAL A 1 164 ? 7.942 -7.016 -15.541 1.00 96.19 164 VAL A N 1
ATOM 1223 C CA . VAL A 1 164 ? 7.284 -6.175 -16.553 1.00 96.19 164 VAL A CA 1
ATOM 1224 C C . VAL A 1 164 ? 8.173 -4.991 -16.944 1.00 96.19 164 VAL A C 1
ATOM 1226 O O . VAL A 1 164 ? 8.274 -4.664 -18.126 1.00 96.19 164 VAL A O 1
ATOM 1229 N N . LEU A 1 165 ? 8.831 -4.353 -15.968 1.00 94.88 165 LEU A N 1
ATOM 1230 C CA . LEU A 1 165 ? 9.623 -3.137 -16.162 1.00 94.88 165 LEU A CA 1
ATOM 1231 C C . LEU A 1 165 ? 11.107 -3.358 -15.822 1.00 94.88 165 LEU A C 1
ATOM 1233 O O . LEU A 1 165 ? 11.403 -3.971 -14.795 1.00 94.88 165 LEU A O 1
ATOM 1237 N N . PRO A 1 166 ? 12.052 -2.820 -16.619 1.00 93.50 166 PRO A N 1
ATOM 1238 C CA . PRO A 1 166 ? 13.456 -2.705 -16.218 1.00 93.50 166 PRO A CA 1
ATOM 1239 C C . PRO A 1 166 ? 13.612 -1.867 -14.941 1.00 93.50 166 PRO A C 1
ATOM 1241 O O . PRO A 1 166 ? 12.801 -0.970 -14.686 1.00 93.50 166 PRO A O 1
ATOM 1244 N N . LEU A 1 167 ? 14.661 -2.122 -14.153 1.00 89.94 167 LEU A N 1
ATOM 1245 C CA . LEU A 1 167 ? 14.898 -1.434 -12.879 1.00 89.94 167 LEU A CA 1
ATOM 1246 C C . LEU A 1 167 ? 14.932 0.098 -13.021 1.00 89.94 167 LEU A C 1
ATOM 1248 O O . LEU A 1 167 ? 14.390 0.805 -12.174 1.00 89.94 167 LEU A O 1
ATOM 1252 N N . GLU A 1 168 ? 15.489 0.620 -14.113 1.00 89.88 168 GLU A N 1
ATOM 1253 C CA . GLU A 1 168 ? 15.580 2.061 -14.376 1.00 89.88 168 GLU A CA 1
ATOM 1254 C C . GLU A 1 168 ? 14.194 2.686 -14.589 1.00 89.88 168 GLU A C 1
ATOM 1256 O O . GLU A 1 168 ? 13.928 3.798 -14.137 1.00 89.88 168 GLU A O 1
ATOM 1261 N N . ALA A 1 169 ? 13.276 1.954 -15.229 1.00 91.00 169 ALA A N 1
ATOM 1262 C CA . ALA A 1 169 ? 11.897 2.397 -15.423 1.00 91.00 169 ALA A CA 1
ATOM 1263 C C . ALA A 1 169 ? 11.099 2.390 -14.108 1.00 91.00 169 ALA A C 1
ATOM 1265 O O . ALA A 1 169 ? 10.181 3.192 -13.941 1.00 91.00 169 ALA A O 1
ATOM 1266 N N . ILE A 1 170 ? 11.463 1.518 -13.161 1.00 92.19 170 ILE A N 1
ATOM 1267 C CA . ILE A 1 170 ? 10.906 1.522 -11.802 1.00 92.19 170 ILE A CA 1
ATOM 1268 C C . ILE A 1 170 ? 11.439 2.732 -11.021 1.00 92.19 170 ILE A C 1
ATOM 1270 O O . ILE A 1 170 ? 10.652 3.443 -10.400 1.00 92.19 170 ILE A O 1
ATOM 1274 N N . GLN A 1 171 ? 12.748 2.998 -11.088 1.00 89.62 171 GLN A N 1
ATOM 1275 C CA . GLN A 1 171 ? 13.386 4.145 -10.426 1.00 89.62 171 GLN A CA 1
ATOM 1276 C C . GLN A 1 171 ? 12.890 5.494 -10.969 1.00 89.62 171 GLN A C 1
ATOM 1278 O O . GLN A 1 171 ? 12.736 6.444 -10.207 1.00 89.62 171 GLN A O 1
ATOM 1283 N N . GLY A 1 172 ? 12.631 5.576 -12.276 1.00 87.81 172 GLY A N 1
ATOM 1284 C CA . GLY A 1 172 ? 12.133 6.773 -12.954 1.00 87.81 172 GLY A CA 1
ATOM 1285 C C . GLY A 1 172 ? 10.608 6.887 -13.023 1.00 87.81 172 GLY A C 1
ATOM 1286 O O . GLY A 1 172 ? 10.105 7.748 -13.748 1.00 87.81 172 GLY A O 1
ATOM 1287 N N . ALA A 1 173 ? 9.858 6.021 -12.331 1.00 85.00 173 ALA A N 1
ATOM 1288 C CA . ALA A 1 173 ? 8.402 6.002 -12.419 1.00 85.00 173 ALA A CA 1
ATOM 1289 C C . ALA A 1 173 ? 7.807 7.372 -12.019 1.00 85.00 173 ALA A C 1
ATOM 1291 O O . ALA A 1 173 ? 8.052 7.843 -10.904 1.00 85.00 173 ALA A O 1
ATOM 1292 N N . PRO A 1 174 ? 6.985 8.016 -12.876 1.00 78.00 174 PRO A N 1
ATOM 1293 C CA . PRO A 1 174 ? 6.438 9.335 -12.581 1.00 78.00 174 PRO A CA 1
ATOM 1294 C C . PRO A 1 174 ? 5.671 9.355 -11.257 1.00 78.00 174 PRO A C 1
ATOM 1296 O O . PRO A 1 174 ? 4.722 8.586 -11.069 1.00 78.00 174 PRO A O 1
ATOM 1299 N N . GLN A 1 175 ? 6.067 10.263 -10.360 1.00 74.19 175 GLN A N 1
ATOM 1300 C CA . GLN A 1 175 ? 5.471 10.428 -9.028 1.00 74.19 175 GLN A CA 1
ATOM 1301 C C . GLN A 1 175 ? 5.499 9.151 -8.164 1.00 74.19 175 GLN A C 1
ATOM 1303 O O . GLN A 1 175 ? 4.613 8.953 -7.332 1.00 74.19 175 GLN A O 1
ATOM 1308 N N . ASP A 1 176 ? 6.490 8.275 -8.370 1.00 78.75 176 ASP A N 1
ATOM 1309 C CA . ASP A 1 176 ? 6.664 6.990 -7.671 1.00 78.75 176 ASP A CA 1
ATOM 1310 C C . ASP A 1 176 ? 5.526 5.976 -7.929 1.00 78.75 176 ASP A C 1
ATOM 1312 O O . ASP A 1 176 ? 5.313 5.026 -7.170 1.00 78.75 176 ASP A O 1
ATOM 1316 N N . ARG A 1 177 ? 4.753 6.150 -9.011 1.00 87.00 177 ARG A N 1
ATOM 1317 C CA . ARG A 1 177 ? 3.537 5.362 -9.295 1.00 87.00 177 ARG A CA 1
ATOM 1318 C C . ARG A 1 177 ? 3.836 4.059 -10.040 1.00 87.00 177 ARG A C 1
ATOM 1320 O O . ARG A 1 177 ? 3.276 3.797 -11.105 1.00 87.00 177 ARG A O 1
ATOM 1327 N N . VAL A 1 178 ? 4.686 3.210 -9.465 1.00 91.94 178 VAL A N 1
ATOM 1328 C CA . VAL A 1 178 ? 5.182 1.972 -10.104 1.00 91.94 178 VAL A CA 1
ATOM 1329 C C . VAL A 1 178 ? 4.046 1.053 -10.571 1.00 91.94 178 VAL A C 1
ATOM 1331 O O . VAL A 1 178 ? 4.037 0.622 -11.720 1.00 91.94 178 VAL A O 1
ATOM 1334 N N . GLY A 1 179 ? 3.029 0.807 -9.737 1.00 91.00 179 GLY A N 1
ATOM 1335 C CA . GLY A 1 179 ? 1.897 -0.052 -10.120 1.00 91.00 179 GLY A CA 1
ATOM 1336 C C . GLY A 1 179 ? 1.084 0.492 -11.303 1.00 91.00 179 GLY A C 1
ATOM 1337 O O . GLY A 1 179 ? 0.572 -0.273 -12.116 1.00 91.00 179 GLY A O 1
ATOM 1338 N N . THR A 1 180 ? 1.008 1.819 -11.444 1.00 90.94 180 THR A N 1
ATOM 1339 C CA . THR A 1 180 ? 0.363 2.484 -12.589 1.00 90.94 180 THR A CA 1
ATOM 1340 C C . THR A 1 180 ? 1.223 2.389 -13.845 1.00 90.94 180 THR A C 1
ATOM 1342 O O . THR A 1 180 ? 0.691 2.109 -14.916 1.00 90.94 180 THR A O 1
ATOM 1345 N N . ALA A 1 181 ? 2.545 2.536 -13.713 1.00 92.12 181 ALA A N 1
ATOM 1346 C CA . ALA A 1 181 ? 3.484 2.329 -14.813 1.00 92.12 181 ALA A CA 1
ATOM 1347 C C . ALA A 1 181 ? 3.421 0.886 -15.345 1.00 92.12 181 ALA A C 1
ATOM 1349 O O . ALA A 1 181 ? 3.347 0.680 -16.552 1.00 92.12 181 ALA A O 1
ATOM 1350 N N . VAL A 1 182 ? 3.352 -0.105 -14.451 1.00 94.06 182 VAL A N 1
ATOM 1351 C CA . VAL A 1 182 ? 3.183 -1.522 -14.813 1.00 94.06 182 VAL A CA 1
ATOM 1352 C C . VAL A 1 182 ? 1.846 -1.755 -15.510 1.00 94.06 182 VAL A C 1
ATOM 1354 O O . VAL A 1 182 ? 1.815 -2.353 -16.580 1.00 94.06 182 VAL A O 1
ATOM 1357 N N . ALA A 1 183 ? 0.740 -1.244 -14.962 1.00 93.31 183 ALA A N 1
ATOM 1358 C CA . ALA A 1 183 ? -0.570 -1.370 -15.602 1.00 93.31 183 ALA A CA 1
ATOM 1359 C C . ALA A 1 183 ? -0.585 -0.749 -17.012 1.00 93.31 183 ALA A C 1
ATOM 1361 O O . ALA A 1 183 ? -1.116 -1.353 -17.944 1.00 93.31 183 ALA A O 1
ATOM 1362 N N . SER A 1 184 ? 0.039 0.421 -17.175 1.00 92.25 184 SER A N 1
ATOM 1363 C CA . SER A 1 184 ? 0.168 1.113 -18.461 1.00 92.25 184 SER A CA 1
ATOM 1364 C C . SER A 1 184 ? 1.046 0.345 -19.453 1.00 92.25 184 SER A C 1
ATOM 1366 O O . SER A 1 184 ? 0.703 0.248 -20.628 1.00 92.25 184 SER A O 1
ATOM 1368 N N . ALA A 1 185 ? 2.129 -0.284 -18.989 1.00 92.38 185 ALA A N 1
ATOM 1369 C CA . ALA A 1 185 ? 2.984 -1.119 -19.831 1.00 92.38 185 ALA A CA 1
ATOM 1370 C C . ALA A 1 185 ? 2.263 -2.373 -20.363 1.00 92.38 185 ALA A C 1
ATOM 1372 O O . ALA A 1 185 ? 2.546 -2.806 -21.476 1.00 92.38 185 ALA A O 1
ATOM 1373 N N . ILE A 1 186 ? 1.323 -2.940 -19.595 1.00 92.94 186 ILE A N 1
ATOM 1374 C CA . ILE A 1 186 ? 0.587 -4.158 -19.982 1.00 92.94 186 ILE A CA 1
ATOM 1375 C C . ILE A 1 186 ? -0.641 -3.834 -20.843 1.00 92.94 186 ILE A C 1
ATOM 1377 O O . ILE A 1 186 ? -0.900 -4.502 -21.840 1.00 92.94 186 ILE A O 1
ATOM 1381 N N . LEU A 1 187 ? -1.434 -2.839 -20.439 1.00 91.94 187 LEU A N 1
ATOM 1382 C CA . LEU A 1 187 ? -2.773 -2.576 -20.988 1.00 91.94 187 LEU A CA 1
ATOM 1383 C C . LEU A 1 187 ? -2.886 -1.223 -21.716 1.00 91.94 187 LEU A C 1
ATOM 1385 O O . LEU A 1 187 ? -3.961 -0.868 -22.209 1.00 91.94 187 LEU A O 1
ATOM 1389 N N . GLY A 1 188 ? -1.798 -0.457 -21.786 1.00 89.31 188 GLY A N 1
ATOM 1390 C CA . GLY A 1 188 ? -1.747 0.870 -22.393 1.00 89.31 188 GLY A CA 1
ATOM 1391 C C . GLY A 1 188 ? -2.273 1.993 -21.492 1.00 89.31 188 GLY A C 1
ATOM 1392 O O . GLY A 1 188 ? -2.708 1.792 -20.356 1.00 89.31 188 GLY A O 1
ATOM 1393 N N . SER A 1 189 ? -2.293 3.210 -22.037 1.00 85.19 189 SER A N 1
ATOM 1394 C CA . SER A 1 189 ? -2.572 4.455 -21.301 1.00 85.19 189 SER A CA 1
ATOM 1395 C C . SER A 1 189 ? -3.930 4.506 -20.591 1.00 85.19 189 SER A C 1
ATOM 1397 O O . SER A 1 189 ? -4.077 5.179 -19.575 1.00 85.19 189 SER A O 1
ATOM 1399 N N . ARG A 1 190 ? -4.942 3.767 -21.065 1.00 85.25 190 ARG A N 1
ATOM 1400 C CA . ARG A 1 190 ? -6.257 3.708 -20.396 1.00 85.25 190 ARG A CA 1
ATOM 1401 C C . ARG A 1 190 ? -6.189 3.030 -19.024 1.00 85.25 190 ARG A C 1
ATOM 1403 O O . ARG A 1 190 ? -6.991 3.351 -18.148 1.00 85.25 190 ARG A O 1
ATOM 1410 N N . ALA A 1 191 ? -5.239 2.118 -18.822 1.00 88.56 191 ALA A N 1
ATOM 1411 C CA . ALA A 1 191 ? -5.065 1.429 -17.550 1.00 88.56 191 ALA A CA 1
ATOM 1412 C C . ALA A 1 191 ? -4.400 2.304 -16.482 1.00 88.56 191 ALA A C 1
ATOM 1414 O O . ALA A 1 191 ? -4.607 2.056 -15.295 1.00 88.56 191 ALA A O 1
ATOM 1415 N N . GLU A 1 192 ? -3.675 3.355 -16.880 1.00 87.62 192 GLU A N 1
ATOM 1416 C CA . GLU A 1 192 ? -3.128 4.336 -15.940 1.00 87.62 192 GLU A CA 1
ATOM 1417 C C . GLU A 1 192 ? -4.252 5.038 -15.167 1.00 87.62 192 GLU A C 1
ATOM 1419 O O . GLU A 1 192 ? -4.247 5.040 -13.936 1.00 87.62 192 GLU A O 1
ATOM 1424 N N . ALA A 1 193 ? -5.267 5.540 -15.873 1.00 90.25 193 ALA A N 1
ATOM 1425 C CA . ALA A 1 193 ? -6.431 6.163 -15.249 1.00 90.25 193 ALA A CA 1
ATOM 1426 C C . ALA A 1 193 ? -7.191 5.177 -14.344 1.00 90.25 193 ALA A C 1
ATOM 1428 O O . ALA A 1 193 ? -7.512 5.498 -13.201 1.00 90.25 193 ALA A O 1
ATOM 1429 N N . LEU A 1 194 ? -7.438 3.949 -14.813 1.00 91.06 194 LEU A N 1
ATOM 1430 C CA . LEU A 1 194 ? -8.153 2.943 -14.021 1.00 91.06 194 LEU A CA 1
ATOM 1431 C C . LEU A 1 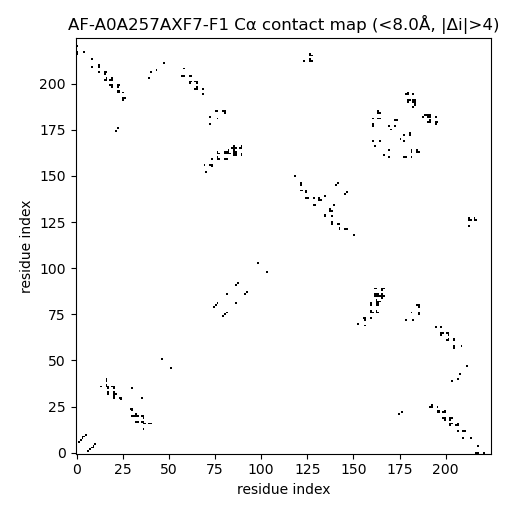194 ? -7.407 2.594 -12.722 1.00 91.06 194 LEU A C 1
ATOM 1433 O O . LEU A 1 194 ? -8.014 2.545 -11.650 1.00 91.06 194 LEU A O 1
ATOM 1437 N N . MET A 1 195 ? -6.091 2.388 -12.808 1.00 91.31 195 MET A N 1
ATOM 1438 C CA . MET A 1 195 ? -5.254 2.083 -11.649 1.00 91.31 195 MET A CA 1
ATOM 1439 C C . MET A 1 195 ? -5.189 3.268 -10.682 1.00 91.31 195 MET A C 1
ATOM 1441 O O . MET A 1 195 ? -5.316 3.082 -9.472 1.00 91.31 195 MET A O 1
ATOM 1445 N N . ALA A 1 196 ? -5.065 4.493 -11.197 1.00 91.81 196 ALA A N 1
ATOM 1446 C CA . ALA A 1 196 ? -5.073 5.695 -10.374 1.00 91.81 196 ALA A CA 1
ATOM 1447 C C . ALA A 1 196 ? -6.389 5.852 -9.601 1.00 91.81 196 ALA A C 1
ATOM 1449 O O . ALA A 1 196 ? -6.356 6.081 -8.393 1.00 91.81 196 ALA A O 1
ATOM 1450 N N . ALA A 1 197 ? -7.539 5.639 -10.249 1.00 92.19 197 ALA A N 1
ATOM 1451 C CA . ALA A 1 197 ? -8.838 5.648 -9.576 1.00 92.19 197 ALA A CA 1
ATOM 1452 C C . ALA A 1 197 ? -8.930 4.567 -8.486 1.00 92.19 197 ALA A C 1
ATOM 1454 O O . ALA A 1 197 ? -9.362 4.852 -7.368 1.00 92.19 197 ALA A O 1
ATOM 1455 N N . ALA A 1 198 ? -8.481 3.341 -8.773 1.00 91.69 198 ALA A N 1
ATOM 1456 C CA . ALA A 1 198 ? -8.476 2.254 -7.795 1.00 91.69 198 ALA A CA 1
ATOM 1457 C C . ALA A 1 198 ? -7.605 2.582 -6.568 1.00 91.69 198 ALA A C 1
ATOM 1459 O O . ALA A 1 198 ? -8.016 2.349 -5.428 1.00 91.69 198 ALA A O 1
ATOM 1460 N N . ILE A 1 199 ? -6.426 3.177 -6.779 1.00 92.38 199 ILE A N 1
ATOM 1461 C CA . ILE A 1 199 ? -5.531 3.585 -5.691 1.00 92.38 199 ILE A CA 1
ATOM 1462 C C . ILE A 1 199 ? -6.104 4.779 -4.919 1.00 92.38 199 ILE A C 1
ATOM 1464 O O . ILE A 1 199 ? -6.009 4.804 -3.692 1.00 92.38 199 ILE A O 1
ATOM 1468 N N . MET A 1 200 ? -6.761 5.734 -5.579 1.00 93.88 200 MET A N 1
ATOM 1469 C CA . MET A 1 200 ? -7.469 6.824 -4.897 1.00 93.88 200 MET A CA 1
ATOM 1470 C C . MET A 1 200 ? -8.579 6.294 -3.982 1.00 93.88 200 MET A C 1
ATOM 1472 O O . MET A 1 200 ? -8.654 6.673 -2.817 1.00 93.88 200 MET A O 1
ATOM 1476 N N . ILE A 1 201 ? -9.402 5.359 -4.463 1.00 91.38 201 ILE A N 1
ATOM 1477 C CA . ILE A 1 201 ? -10.442 4.713 -3.648 1.00 91.38 201 ILE A CA 1
ATOM 1478 C C . ILE A 1 201 ? -9.808 3.961 -2.463 1.00 91.38 201 ILE A C 1
ATOM 1480 O O . ILE A 1 201 ? -10.263 4.079 -1.324 1.00 91.38 201 ILE A O 1
ATOM 1484 N N . SER A 1 202 ? -8.719 3.231 -2.716 1.00 92.19 202 SER A N 1
ATOM 1485 C CA . SER A 1 202 ? -7.968 2.485 -1.700 1.00 92.19 202 SER A CA 1
ATOM 1486 C C . SER A 1 202 ? -7.387 3.390 -0.609 1.00 92.19 202 SER A C 1
ATOM 1488 O O . SER A 1 202 ? -7.558 3.117 0.580 1.00 92.19 202 SER A O 1
ATOM 1490 N N . THR A 1 203 ? -6.721 4.478 -0.998 1.00 93.50 203 THR A N 1
ATOM 1491 C CA . THR A 1 203 ? -6.089 5.436 -0.078 1.00 93.50 203 THR A CA 1
ATOM 1492 C C . THR A 1 203 ? -7.136 6.204 0.725 1.00 93.50 203 THR A C 1
ATOM 1494 O O . THR A 1 203 ? -6.987 6.314 1.940 1.00 93.50 203 THR A O 1
ATOM 1497 N N . PHE A 1 204 ? -8.248 6.614 0.107 1.00 91.44 204 PHE A N 1
ATOM 1498 C CA . PHE A 1 204 ? -9.387 7.217 0.805 1.00 91.44 204 PHE A CA 1
ATOM 1499 C C . PHE A 1 204 ? -9.974 6.276 1.870 1.00 91.44 204 PHE A C 1
ATOM 1501 O O . PHE A 1 204 ? -10.117 6.654 3.036 1.00 91.44 204 PHE A O 1
ATOM 1508 N N . GLY A 1 205 ? -10.245 5.018 1.503 1.00 89.88 205 GLY A N 1
ATOM 1509 C CA . GLY A 1 205 ? -10.726 4.002 2.442 1.00 89.88 205 GLY A CA 1
ATOM 1510 C C . GLY A 1 205 ? -9.708 3.647 3.531 1.00 89.88 205 GLY A C 1
ATOM 1511 O O . GLY A 1 205 ? -10.088 3.328 4.656 1.00 89.88 205 GLY A O 1
ATOM 1512 N N . CYS A 1 206 ? -8.410 3.718 3.229 1.00 91.06 206 CYS A N 1
ATOM 1513 C CA . CYS A 1 206 ? -7.339 3.495 4.198 1.00 91.06 206 CYS A CA 1
ATOM 1514 C C . CYS A 1 206 ? -7.299 4.605 5.257 1.00 91.06 206 CYS A C 1
ATOM 1516 O O . CYS A 1 206 ? -7.311 4.303 6.449 1.00 91.06 206 CYS A O 1
ATOM 1518 N N . VAL A 1 207 ? -7.332 5.875 4.837 1.00 91.56 207 VAL A N 1
ATOM 1519 C CA . VAL A 1 207 ? -7.388 7.020 5.759 1.00 91.56 207 VAL A CA 1
ATOM 1520 C C . VAL A 1 207 ? -8.606 6.906 6.670 1.00 91.56 207 VAL A C 1
ATOM 1522 O O . VAL A 1 207 ? -8.460 6.969 7.888 1.00 91.56 207 VAL A O 1
ATOM 1525 N N . ASN A 1 208 ? -9.786 6.644 6.101 1.00 88.81 208 ASN A N 1
ATOM 1526 C CA . ASN A 1 208 ? -11.013 6.483 6.876 1.00 88.81 208 ASN A CA 1
ATOM 1527 C C . ASN A 1 208 ? -10.909 5.352 7.920 1.00 88.81 208 ASN A C 1
ATOM 1529 O O . ASN A 1 208 ? -11.228 5.551 9.093 1.00 88.81 208 ASN A O 1
ATOM 1533 N N . GLY A 1 209 ? -10.418 4.178 7.511 1.00 87.12 209 GLY A N 1
ATOM 1534 C CA . GLY A 1 209 ? -10.239 3.032 8.404 1.00 87.12 209 GLY A CA 1
ATOM 1535 C C . GLY A 1 209 ? -9.247 3.305 9.537 1.00 87.12 209 GLY A C 1
ATOM 1536 O O . GLY A 1 209 ? -9.520 2.966 10.690 1.00 87.12 209 GLY A O 1
ATOM 1537 N N . MET A 1 210 ? -8.124 3.968 9.241 1.00 88.00 210 MET A N 1
ATOM 1538 C CA . MET A 1 210 ? -7.135 4.349 10.253 1.00 88.00 210 MET A CA 1
ATOM 1539 C C . MET A 1 210 ? -7.692 5.367 11.250 1.00 88.00 210 MET A C 1
ATOM 1541 O O . MET A 1 210 ? -7.465 5.209 12.448 1.00 88.00 210 MET A O 1
ATOM 1545 N N . THR A 1 211 ? -8.455 6.365 10.794 1.00 87.31 211 THR A N 1
ATOM 1546 C CA . THR A 1 211 ? -9.103 7.347 11.676 1.00 87.31 211 THR A CA 1
ATOM 1547 C C . THR A 1 211 ? -10.070 6.668 12.651 1.00 87.31 211 THR A C 1
ATOM 1549 O O . THR A 1 211 ? -10.013 6.923 13.855 1.00 87.31 211 THR A O 1
ATOM 1552 N N . LEU A 1 212 ? -10.909 5.749 12.161 1.00 83.81 212 LEU A N 1
ATOM 1553 C CA . LEU A 1 212 ? -11.873 5.019 12.993 1.00 83.81 212 LEU A CA 1
ATOM 1554 C C . LEU A 1 212 ? -11.202 4.049 13.977 1.00 83.81 212 LEU A C 1
ATOM 1556 O O . LEU A 1 212 ? -11.625 3.942 15.130 1.00 83.81 212 LEU A O 1
ATOM 1560 N N . ALA A 1 213 ? -10.162 3.329 13.548 1.00 83.38 213 ALA A N 1
ATOM 1561 C CA . ALA A 1 213 ? -9.422 2.417 14.421 1.00 83.38 213 ALA A CA 1
ATOM 1562 C C . ALA A 1 213 ? -8.637 3.181 15.501 1.00 83.38 213 ALA A C 1
ATOM 1564 O O . ALA A 1 213 ? -8.654 2.795 16.668 1.00 83.38 213 ALA A O 1
ATOM 1565 N N . GLY A 1 214 ? -8.003 4.294 15.123 1.00 85.06 214 GLY A N 1
ATOM 1566 C CA . GLY A 1 214 ? -7.217 5.149 16.011 1.00 85.06 214 GLY A CA 1
ATOM 1567 C C . GLY A 1 214 ? -7.985 5.745 17.175 1.00 85.06 214 GLY A C 1
ATOM 1568 O O . GLY A 1 214 ? -7.502 5.739 18.306 1.00 85.06 214 GLY A O 1
ATOM 1569 N N . ALA A 1 215 ? -9.214 6.193 16.911 1.00 86.38 215 ALA A N 1
ATOM 1570 C CA . ALA A 1 215 ? -10.075 6.807 17.917 1.00 86.38 215 ALA A CA 1
ATOM 1571 C C . ALA A 1 215 ? -10.264 5.931 19.172 1.00 86.38 215 ALA A C 1
ATOM 1573 O O . ALA A 1 215 ? -10.365 6.460 20.278 1.00 86.38 215 ALA A O 1
ATOM 1574 N N . ARG A 1 216 ? -10.244 4.596 19.027 1.00 86.38 216 ARG A N 1
ATOM 1575 C CA . ARG A 1 216 ? -10.383 3.648 20.148 1.00 86.38 216 ARG A CA 1
ATOM 1576 C C . ARG A 1 216 ? -9.226 3.725 21.134 1.00 86.38 216 ARG A C 1
ATOM 1578 O O . ARG A 1 216 ? -9.448 3.641 22.339 1.00 86.38 216 ARG A O 1
ATOM 1585 N N . VAL A 1 217 ? -8.006 3.918 20.635 1.00 88.19 217 VAL A N 1
ATOM 1586 C CA . VAL A 1 217 ? -6.824 4.027 21.495 1.00 88.19 217 VAL A CA 1
ATOM 1587 C C . VAL A 1 217 ? -6.877 5.323 22.296 1.00 88.19 217 VAL A C 1
ATOM 1589 O O . VAL A 1 217 ? -6.620 5.305 23.494 1.00 88.19 217 VAL A O 1
ATOM 1592 N N . TYR A 1 218 ? -7.283 6.433 21.674 1.00 88.12 218 TYR A N 1
ATOM 1593 C CA . TYR A 1 218 ? -7.410 7.719 22.369 1.00 88.12 218 TYR A CA 1
ATOM 1594 C C . TYR A 1 218 ? -8.530 7.716 23.404 1.00 88.12 218 TYR A C 1
ATOM 1596 O O . TYR A 1 218 ? -8.357 8.258 24.491 1.00 88.12 218 TYR A O 1
ATOM 1604 N N . TYR A 1 219 ? -9.646 7.055 23.097 1.00 88.00 219 TYR A N 1
ATOM 1605 C CA . TYR A 1 219 ? -10.723 6.856 24.057 1.00 88.00 219 TYR A CA 1
ATOM 1606 C C . TYR A 1 219 ? -10.263 6.048 25.279 1.00 88.00 219 TYR A C 1
ATOM 1608 O O . TYR A 1 219 ? -10.556 6.438 26.405 1.00 88.00 219 TYR A O 1
ATOM 1616 N N . ALA A 1 220 ? -9.521 4.953 25.073 1.00 87.88 220 ALA A N 1
ATOM 1617 C CA . ALA A 1 220 ? -8.962 4.165 26.171 1.00 87.88 220 ALA A CA 1
ATOM 1618 C C . ALA A 1 220 ? -7.970 4.988 27.010 1.00 87.88 220 ALA A C 1
ATOM 1620 O O . ALA A 1 220 ? -8.109 5.048 28.224 1.00 87.88 220 ALA A O 1
ATOM 1621 N N . MET A 1 221 ? -7.049 5.709 26.361 1.00 89.69 221 MET A N 1
ATOM 1622 C CA . MET A 1 221 ? -6.092 6.581 27.050 1.00 89.69 221 MET A CA 1
ATOM 1623 C C . MET A 1 221 ? -6.783 7.640 27.916 1.00 89.69 221 MET A C 1
ATOM 1625 O O . MET A 1 221 ? -6.407 7.814 29.064 1.00 89.69 221 MET A O 1
ATOM 1629 N N . ALA A 1 222 ? -7.821 8.303 27.397 1.00 90.25 222 ALA A N 1
ATOM 1630 C CA . ALA A 1 222 ? -8.557 9.323 28.144 1.00 90.25 222 ALA A CA 1
ATOM 1631 C C . ALA A 1 222 ? -9.314 8.766 29.365 1.00 90.25 222 ALA A C 1
ATOM 1633 O O . ALA A 1 222 ? -9.657 9.525 30.268 1.00 90.25 222 ALA A O 1
ATOM 1634 N N . ARG A 1 223 ? -9.612 7.460 29.393 1.00 89.69 223 ARG A N 1
ATOM 1635 C CA . ARG A 1 223 ? -10.220 6.797 30.557 1.00 89.69 223 ARG A CA 1
ATOM 1636 C C . ARG A 1 223 ? -9.204 6.437 31.634 1.00 89.69 223 ARG A C 1
ATOM 1638 O O . ARG A 1 223 ? -9.598 6.353 32.793 1.00 89.69 223 ARG A O 1
ATOM 1645 N N . ASP A 1 224 ? -7.952 6.218 31.247 1.00 87.62 224 ASP A N 1
ATOM 1646 C CA . ASP A 1 224 ? -6.880 5.807 32.154 1.00 87.62 224 ASP A CA 1
ATOM 1647 C C . ASP A 1 224 ? -6.216 6.997 32.881 1.00 87.62 224 ASP A C 1
ATOM 1649 O O . ASP A 1 224 ? -5.520 6.776 33.872 1.00 87.62 224 ASP A O 1
ATOM 1653 N N . GLY A 1 225 ? -6.472 8.240 32.443 1.00 76.19 225 GLY A N 1
ATOM 1654 C CA . GLY A 1 225 ? -5.953 9.483 33.035 1.00 76.19 225 GLY A CA 1
ATOM 1655 C C . GLY A 1 225 ? -4.841 10.106 32.206 1.00 76.19 225 GLY A C 1
ATOM 1656 O O . GLY A 1 225 ? -3.731 10.273 32.756 1.00 76.19 225 GLY A O 1
#

Sequence (225 aa):
GWTLFLIIQTGTIAAVAVAFAKFLAVFWPGAPEKPVAIAVLVLLAWVNSRGVREGAAVQNVFTLAKTAALLGLILLGIFGGRNAEAVSRNFGSLWENAEWSWAVIRLVGVAMVGSLFSSDAWNNVTFTAGETKNPSRNVPLSLALGVGIVSAIYVAANYVYLSVLPLEAIQGAPQDRVGTAVASAILGSRAEALMAAAIMISTFGCVNGMTLAGARVYYAMARDG

Solvent-accessible surface area (backbone atoms only — not comparable to full-atom values): 12192 Å² total; per-residue (Å²): 106,69,59,47,58,73,44,53,53,48,46,52,42,51,53,38,31,39,50,28,24,62,34,46,33,76,83,38,74,83,57,60,39,66,65,45,19,50,50,54,52,53,50,50,53,55,56,56,74,73,63,63,89,61,51,66,63,56,46,48,53,35,50,52,50,42,51,48,54,52,51,50,51,35,51,43,24,71,77,69,23,64,29,70,66,16,34,47,62,50,66,69,50,73,59,76,86,62,73,93,50,80,66,44,60,58,52,51,55,58,62,41,53,61,55,51,60,76,60,56,72,63,67,54,63,62,66,45,37,92,79,41,78,64,35,91,57,46,49,59,48,48,46,55,52,49,50,54,52,52,52,52,50,52,54,49,44,52,52,27,48,43,25,44,35,39,66,68,58,54,76,63,23,74,91,73,39,43,73,31,53,49,37,22,74,59,66,34,74,71,32,30,57,54,45,28,51,48,48,31,51,31,30,52,42,46,42,52,50,51,55,62,51,48,50,48,56,55,55,52,51,68,72,77,106